Protein AF-A0A924YQW3-F1 (afdb_monomer_lite)

Structure (mmCIF, N/CA/C/O backbone):
data_AF-A0A924YQW3-F1
#
_entry.id   AF-A0A924YQW3-F1
#
loop_
_atom_site.group_PDB
_atom_site.id
_atom_site.type_symbol
_atom_site.label_atom_id
_atom_site.label_alt_id
_atom_site.label_comp_id
_atom_site.label_asym_id
_atom_site.label_entity_id
_atom_site.label_seq_id
_atom_site.pdbx_PDB_ins_code
_atom_site.Cartn_x
_atom_site.Cartn_y
_atom_site.Cartn_z
_atom_site.occupancy
_atom_site.B_iso_or_equiv
_atom_site.auth_seq_id
_atom_site.auth_comp_id
_atom_site.auth_asym_id
_atom_site.auth_atom_id
_atom_site.pdbx_PDB_model_num
ATOM 1 N N . MET A 1 1 ? -65.107 10.279 24.033 1.00 42.62 1 MET A N 1
ATOM 2 C CA . MET A 1 1 ? -65.127 9.536 22.750 1.00 42.62 1 MET A CA 1
ATOM 3 C C . MET A 1 1 ? -64.787 10.560 21.679 1.00 42.62 1 MET A C 1
ATOM 5 O O . MET A 1 1 ? -65.550 11.497 21.549 1.00 42.62 1 MET A O 1
ATOM 9 N N . THR A 1 2 ? -63.632 10.616 21.026 1.00 39.91 2 THR A N 1
ATOM 10 C CA . THR A 1 2 ? -62.672 9.616 20.530 1.00 39.91 2 THR A CA 1
ATOM 11 C C . THR A 1 2 ? -61.252 10.200 20.618 1.00 39.91 2 THR A C 1
ATOM 13 O O . THR A 1 2 ? -61.028 11.314 20.147 1.00 39.91 2 THR A O 1
ATOM 16 N N . ALA A 1 3 ? -60.296 9.477 21.208 1.00 39.44 3 ALA A N 1
ATOM 17 C CA . ALA A 1 3 ? -58.893 9.894 21.266 1.00 39.44 3 ALA A CA 1
ATOM 18 C C . ALA A 1 3 ? -58.143 9.420 20.007 1.00 39.44 3 ALA A C 1
ATOM 20 O O . ALA A 1 3 ? -58.219 8.249 19.642 1.00 39.44 3 ALA A O 1
ATOM 21 N N . ARG A 1 4 ? -57.441 10.343 19.338 1.00 40.28 4 ARG A N 1
ATOM 22 C CA . ARG A 1 4 ? -56.551 10.072 18.198 1.00 40.28 4 ARG A CA 1
ATOM 23 C C . ARG A 1 4 ? -55.264 9.393 18.688 1.00 40.28 4 ARG A C 1
ATOM 25 O O . ARG A 1 4 ? -54.649 9.938 19.606 1.00 40.28 4 ARG A O 1
ATOM 32 N N . PRO A 1 5 ? -54.796 8.292 18.075 1.00 39.56 5 PRO A N 1
ATOM 33 C CA . PRO A 1 5 ? -53.445 7.821 18.310 1.00 39.56 5 PRO A CA 1
ATOM 34 C C . PRO A 1 5 ? -52.424 8.657 17.528 1.00 39.56 5 PRO A C 1
ATOM 36 O O . PRO A 1 5 ? -52.657 9.125 16.414 1.00 39.56 5 PRO A O 1
ATOM 39 N N . CYS A 1 6 ? -51.304 8.854 18.209 1.00 38.25 6 CYS A N 1
ATOM 40 C CA . CYS A 1 6 ? -50.165 9.706 17.920 1.00 38.25 6 CYS A CA 1
ATOM 41 C C . CYS A 1 6 ? -49.438 9.297 16.625 1.00 38.25 6 CYS A C 1
ATOM 43 O O . CYS A 1 6 ? -48.960 8.172 16.510 1.00 38.25 6 CYS A O 1
ATOM 45 N N . LEU A 1 7 ? -49.278 10.231 15.681 1.00 41.44 7 LEU A N 1
ATOM 46 C CA . LEU A 1 7 ? -48.481 10.044 14.456 1.00 41.44 7 LEU A CA 1
ATOM 47 C C . LEU A 1 7 ? -46.956 10.034 14.711 1.00 41.44 7 LEU A C 1
ATOM 49 O O . LEU A 1 7 ? -46.176 9.915 13.772 1.00 41.44 7 LEU A O 1
ATOM 53 N N . LEU A 1 8 ? -46.518 10.161 15.969 1.00 39.88 8 LEU A N 1
ATOM 54 C CA . LEU A 1 8 ? -45.108 10.329 16.331 1.00 39.88 8 LEU A CA 1
ATOM 55 C C . LEU A 1 8 ? -44.368 9.012 16.635 1.00 39.88 8 LEU A C 1
ATOM 57 O O . LEU A 1 8 ? -43.149 9.019 16.764 1.00 39.88 8 LEU A O 1
ATOM 61 N N . THR A 1 9 ? -45.070 7.879 16.745 1.00 38.16 9 THR A N 1
ATOM 62 C CA . THR A 1 9 ? -44.466 6.614 17.220 1.00 38.16 9 THR A CA 1
ATOM 63 C C . THR A 1 9 ? -44.060 5.659 16.089 1.00 38.16 9 THR A C 1
ATOM 65 O O . THR A 1 9 ? -43.283 4.739 16.319 1.00 38.16 9 THR A O 1
ATOM 68 N N . VAL A 1 10 ? -44.503 5.889 14.847 1.00 36.62 10 VAL A N 1
ATOM 69 C CA . VAL A 1 10 ? -44.143 5.022 13.703 1.00 36.62 10 VAL A CA 1
ATOM 70 C C . VAL A 1 10 ? -42.811 5.431 13.050 1.00 36.62 10 VAL A C 1
ATOM 72 O O . VAL A 1 10 ? -42.183 4.618 12.380 1.00 36.62 10 VAL A O 1
ATOM 75 N N . LEU A 1 11 ? -42.301 6.643 13.307 1.00 35.22 11 LEU A N 1
ATOM 76 C CA . LEU A 1 11 ? -41.047 7.110 12.697 1.00 35.22 11 LEU A CA 1
ATOM 77 C C . LEU A 1 11 ? -39.763 6.625 13.400 1.00 35.22 11 LEU A C 1
ATOM 79 O O . LEU A 1 11 ? -38.687 6.740 12.825 1.00 35.22 11 LEU A O 1
ATOM 83 N N . ILE A 1 12 ? -39.849 6.066 14.612 1.00 35.09 12 ILE A N 1
ATOM 84 C CA . ILE A 1 12 ? -38.658 5.668 15.391 1.00 35.09 12 ILE A CA 1
ATOM 85 C C . ILE A 1 12 ? -38.219 4.222 15.094 1.00 35.09 12 ILE A C 1
ATOM 87 O O . ILE A 1 12 ? -37.050 3.889 15.256 1.00 35.09 12 ILE A O 1
ATOM 91 N N . VAL A 1 13 ? -39.101 3.374 14.555 1.00 31.91 13 VAL A N 1
ATOM 92 C CA . VAL A 1 13 ? -38.745 1.983 14.203 1.00 31.91 13 VAL A CA 1
ATOM 93 C C . VAL A 1 13 ? -38.155 1.869 12.787 1.00 31.91 13 VAL A C 1
ATOM 95 O O . VAL A 1 13 ? -37.405 0.939 12.509 1.00 31.91 13 VAL A O 1
ATOM 98 N N . ALA A 1 14 ? -38.389 2.850 11.907 1.00 32.34 14 ALA A N 1
ATOM 99 C CA . ALA A 1 14 ? -37.837 2.853 10.547 1.00 32.34 14 ALA A CA 1
ATOM 100 C C . ALA A 1 14 ? -36.400 3.412 10.442 1.00 32.34 14 ALA A C 1
ATOM 102 O O . ALA A 1 14 ? -35.739 3.201 9.431 1.00 32.34 14 ALA A O 1
ATOM 103 N N . VAL A 1 15 ? -35.889 4.094 11.476 1.00 34.88 15 VAL A N 1
ATOM 104 C CA . VAL A 1 15 ? -34.523 4.667 11.474 1.00 34.88 15 VAL A CA 1
ATOM 105 C C . VAL A 1 15 ? -33.496 3.730 12.132 1.00 34.88 15 VAL A C 1
ATOM 107 O O . VAL A 1 15 ? -32.300 3.849 11.891 1.00 34.88 15 VAL A O 1
ATOM 110 N N . LEU A 1 16 ? -33.948 2.718 12.877 1.00 30.72 16 LEU A N 1
ATOM 111 C CA . LEU A 1 16 ? -33.085 1.73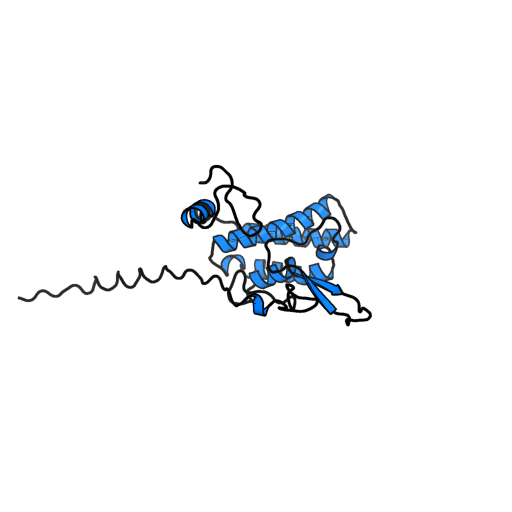8 13.550 1.00 30.72 16 LEU A CA 1
ATOM 112 C C . LEU A 1 16 ? -32.829 0.448 12.749 1.00 30.72 16 LEU A C 1
ATOM 114 O O . LEU A 1 16 ? -32.121 -0.428 13.229 1.00 30.72 16 LEU A O 1
ATOM 118 N N . GLN A 1 17 ? -33.332 0.345 11.513 1.00 31.77 17 GLN A N 1
ATOM 119 C CA . GLN A 1 17 ? -32.958 -0.727 10.572 1.00 31.77 17 GLN A CA 1
ATOM 120 C C . GLN A 1 17 ? -31.956 -0.288 9.489 1.00 31.77 17 GLN A C 1
ATOM 122 O O . GLN A 1 17 ? -31.608 -1.077 8.617 1.00 31.77 17 GLN A O 1
ATOM 127 N N . LEU A 1 18 ? -31.442 0.946 9.557 1.00 35.41 18 LEU A N 1
ATOM 128 C CA . LEU A 1 18 ? -30.473 1.484 8.588 1.00 35.41 18 LEU A CA 1
ATOM 129 C C . LEU A 1 18 ? -29.004 1.415 9.047 1.00 35.41 18 LEU A C 1
ATOM 131 O O . LEU A 1 18 ? -28.119 1.802 8.293 1.00 35.41 18 LEU A O 1
ATOM 135 N N . PHE A 1 19 ? -28.725 0.851 10.227 1.00 35.88 19 PHE A N 1
ATOM 136 C CA . PHE A 1 19 ? -27.362 0.645 10.751 1.00 35.88 19 PHE A CA 1
ATOM 137 C C . PHE A 1 19 ? -26.956 -0.838 10.827 1.00 35.88 19 PHE A C 1
ATOM 139 O O . PHE A 1 19 ? -26.191 -1.256 11.689 1.00 35.88 19 PHE A O 1
ATOM 146 N N . SER A 1 20 ? -27.459 -1.663 9.908 1.00 32.66 20 SER A N 1
ATOM 147 C CA . SER A 1 20 ? -26.921 -3.011 9.656 1.00 32.66 20 SER A CA 1
ATOM 148 C C . SER A 1 20 ? -26.659 -3.255 8.176 1.00 32.66 20 SER A C 1
ATOM 150 O O . SER A 1 20 ? -26.798 -4.367 7.677 1.00 32.66 20 SER A O 1
ATOM 152 N N . LEU A 1 21 ? -26.196 -2.222 7.472 1.00 36.34 21 LEU A N 1
ATOM 153 C CA . LEU A 1 21 ? -25.291 -2.472 6.363 1.00 36.34 21 LEU A CA 1
ATOM 154 C C . LEU A 1 21 ? -23.921 -2.703 6.991 1.00 36.34 21 LEU A C 1
ATOM 156 O O . LEU A 1 21 ? -23.094 -1.798 7.082 1.00 36.34 21 LEU A O 1
ATOM 160 N N . ALA A 1 22 ? -23.688 -3.942 7.430 1.00 36.19 22 ALA A N 1
ATOM 161 C CA . ALA A 1 22 ? -22.373 -4.513 7.216 1.00 36.19 22 ALA A CA 1
ATOM 162 C C . ALA A 1 22 ? -22.073 -4.199 5.751 1.00 36.19 22 ALA A C 1
ATOM 164 O O . ALA A 1 22 ? -22.756 -4.729 4.871 1.00 36.19 22 ALA A O 1
ATOM 165 N N . SER A 1 23 ? -21.187 -3.227 5.491 1.00 38.25 23 SER A N 1
ATOM 166 C CA . SER A 1 23 ? -20.669 -3.037 4.141 1.00 38.25 23 SER A CA 1
ATOM 167 C C . SER A 1 23 ? -20.295 -4.440 3.704 1.00 38.25 23 SER A C 1
ATOM 169 O O . SER A 1 23 ? -19.511 -5.058 4.435 1.00 38.25 23 SER A O 1
ATOM 171 N N . PRO A 1 24 ? -20.901 -5.000 2.640 1.00 39.00 24 PRO A N 1
ATOM 172 C CA . PRO A 1 24 ? -20.444 -6.282 2.164 1.00 39.00 24 PRO A CA 1
ATOM 173 C C . PRO A 1 24 ? -18.942 -6.092 2.010 1.00 39.00 24 PRO A C 1
ATOM 175 O O . PRO A 1 24 ? -18.490 -5.170 1.325 1.00 39.00 24 PRO A O 1
ATOM 178 N N . ILE A 1 25 ? -18.159 -6.879 2.751 1.00 43.06 25 ILE A N 1
ATOM 179 C CA . ILE A 1 25 ? -16.805 -7.176 2.314 1.00 43.06 25 ILE A CA 1
ATOM 180 C C . ILE A 1 25 ? -17.061 -7.576 0.873 1.00 43.06 25 ILE A C 1
ATOM 182 O O . ILE A 1 25 ? -17.836 -8.509 0.654 1.00 43.06 25 ILE A O 1
ATOM 186 N N . TYR A 1 26 ? -16.614 -6.757 -0.080 1.00 48.84 26 TYR A N 1
ATOM 187 C CA . TYR A 1 26 ? -16.870 -6.973 -1.494 1.00 48.84 26 TYR A CA 1
ATOM 188 C C . TYR A 1 26 ? -16.050 -8.200 -1.895 1.00 48.84 26 TYR A C 1
ATOM 190 O O . TYR A 1 26 ? -15.043 -8.114 -2.580 1.00 48.84 26 TYR A O 1
ATOM 198 N N . GLY A 1 27 ? -16.477 -9.365 -1.418 1.00 47.03 27 GLY A N 1
ATOM 199 C CA . GLY A 1 27 ? -16.184 -10.656 -1.979 1.00 47.03 27 GLY A CA 1
ATOM 200 C C . GLY A 1 27 ? -17.016 -10.760 -3.241 1.00 47.03 27 GLY A C 1
ATOM 201 O O . GLY A 1 27 ? -17.936 -11.569 -3.322 1.00 47.03 27 GLY A O 1
ATOM 202 N N . GLU A 1 28 ? -16.693 -9.930 -4.238 1.00 55.19 28 GLU A N 1
ATOM 203 C CA . GLU A 1 28 ? -16.706 -10.496 -5.578 1.00 55.19 28 GLU A CA 1
ATOM 204 C C . GLU A 1 28 ? -15.898 -11.787 -5.511 1.00 55.19 28 GLU A C 1
ATOM 206 O O . GLU A 1 28 ? -14.939 -11.887 -4.740 1.00 55.19 28 GLU A O 1
ATOM 211 N N . ASP A 1 29 ? -16.322 -12.782 -6.280 1.00 70.88 29 ASP A N 1
ATOM 212 C CA . ASP A 1 29 ? -15.590 -14.024 -6.392 1.00 70.88 29 ASP A CA 1
ATOM 213 C C . ASP A 1 29 ? -14.150 -13.706 -6.818 1.00 70.88 29 ASP A C 1
ATOM 215 O O . ASP A 1 29 ? -13.866 -13.472 -7.996 1.00 70.88 29 ASP A O 1
ATOM 219 N N . LEU A 1 30 ? -13.241 -13.647 -5.839 1.00 74.75 30 LEU A N 1
ATOM 220 C CA . LEU A 1 30 ? -11.847 -13.308 -6.063 1.00 74.75 30 LEU A CA 1
ATOM 221 C C . LEU A 1 30 ? -11.249 -14.287 -7.076 1.00 74.75 30 LEU A C 1
ATOM 223 O O . LEU A 1 30 ? -10.379 -13.877 -7.840 1.00 74.75 30 LEU A O 1
ATOM 227 N N . HIS A 1 31 ? -11.788 -15.511 -7.208 1.00 81.50 31 HIS A N 1
ATOM 228 C CA . HIS A 1 31 ? -11.404 -16.477 -8.240 1.00 81.50 31 HIS A CA 1
ATOM 229 C C . HIS A 1 31 ? -11.506 -15.916 -9.671 1.00 81.50 31 HIS A C 1
ATOM 231 O O . HIS A 1 31 ? -10.748 -16.335 -10.550 1.00 81.50 31 HIS A O 1
ATOM 237 N N . ALA A 1 32 ? -12.349 -14.910 -9.929 1.00 87.56 32 ALA A N 1
ATOM 238 C CA . ALA A 1 32 ? -12.393 -14.218 -11.216 1.00 87.56 32 ALA A CA 1
ATOM 239 C C . ALA A 1 32 ? -11.070 -13.498 -11.552 1.00 87.56 32 ALA A C 1
ATOM 241 O O . ALA A 1 32 ? -10.715 -13.389 -12.732 1.00 87.56 32 ALA A O 1
ATOM 242 N N . PHE A 1 33 ? -10.297 -13.082 -10.547 1.00 88.56 33 PHE A N 1
ATOM 243 C CA . PHE A 1 33 ? -9.026 -12.367 -10.693 1.00 88.56 33 PHE A CA 1
ATOM 244 C C . PHE A 1 33 ? -7.809 -13.296 -10.782 1.00 88.56 33 PHE A C 1
ATOM 246 O O . PHE A 1 33 ? -6.781 -12.877 -11.319 1.00 88.56 33 PHE A O 1
ATOM 253 N N . PHE A 1 34 ? -7.932 -14.559 -10.358 1.00 91.31 34 PHE A N 1
ATOM 254 C CA . PHE A 1 34 ? -6.840 -15.538 -10.380 1.00 91.31 34 PHE A CA 1
ATOM 255 C C . PHE A 1 34 ? -6.990 -16.556 -11.501 1.00 91.31 34 PHE A C 1
ATOM 257 O O . PHE A 1 34 ? -8.089 -16.899 -11.947 1.00 91.31 34 PHE A O 1
ATOM 264 N N . HIS A 1 35 ? -5.859 -17.068 -11.967 1.00 91.88 35 HIS A N 1
ATOM 265 C CA . HIS A 1 35 ? -5.852 -18.298 -12.745 1.00 91.88 35 HIS A CA 1
ATOM 266 C C . HIS A 1 35 ? -6.279 -19.466 -11.846 1.00 91.88 35 HIS A C 1
ATOM 268 O O . HIS A 1 35 ? -5.673 -19.692 -10.801 1.00 91.88 35 HIS A O 1
ATOM 274 N N . ALA A 1 36 ? -7.312 -20.202 -12.260 1.00 91.31 36 ALA A N 1
ATOM 275 C CA . ALA A 1 36 ? -7.773 -21.390 -11.542 1.00 91.31 36 ALA A CA 1
ATOM 276 C C . ALA A 1 36 ? -6.819 -22.579 -11.741 1.00 91.31 36 ALA A C 1
ATOM 278 O O . ALA A 1 36 ? -6.518 -23.294 -10.793 1.00 91.31 36 ALA A O 1
ATOM 279 N N . ASP A 1 37 ? -6.292 -22.731 -12.960 1.00 91.38 37 ASP A N 1
ATOM 280 C CA . ASP A 1 37 ? -5.529 -23.904 -13.380 1.00 91.38 37 ASP A CA 1
ATOM 281 C C . ASP A 1 37 ? -4.264 -23.534 -14.166 1.00 91.38 37 ASP A C 1
ATOM 283 O O . ASP A 1 37 ? -4.082 -22.409 -14.648 1.00 91.38 37 ASP A O 1
ATOM 287 N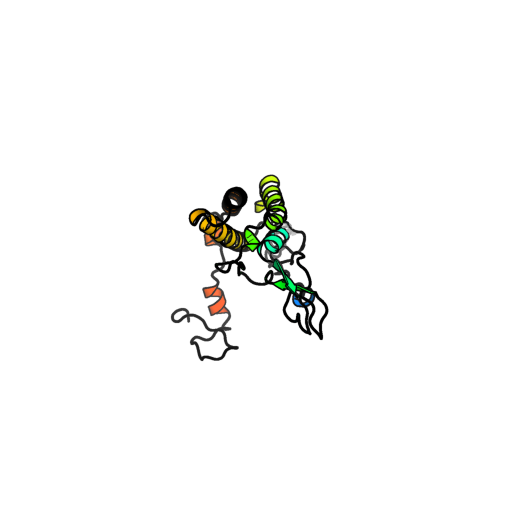 N . GLY A 1 38 ? -3.402 -24.535 -14.345 1.00 89.06 38 GLY A N 1
ATOM 288 C CA . GLY A 1 38 ? -2.209 -24.449 -15.177 1.00 89.06 38 GLY A CA 1
ATOM 289 C C . GLY A 1 38 ? -0.997 -23.815 -14.480 1.00 89.06 38 GLY A C 1
ATOM 290 O O . GLY A 1 38 ? -0.974 -23.664 -13.262 1.00 89.06 38 GLY A O 1
ATOM 291 N N . PRO A 1 39 ? 0.043 -23.438 -15.246 1.00 86.75 39 PRO A N 1
ATOM 292 C CA . PRO A 1 39 ? 1.328 -22.981 -14.696 1.00 86.75 39 PRO A CA 1
ATOM 293 C C . PRO A 1 39 ? 1.266 -21.677 -13.887 1.00 86.75 39 PRO A C 1
ATOM 295 O O . PRO A 1 39 ? 2.204 -21.355 -13.160 1.00 86.75 39 PRO A O 1
ATOM 298 N N . LEU A 1 40 ? 0.180 -20.919 -14.043 1.00 90.50 40 LEU A N 1
ATOM 299 C CA . LEU A 1 40 ? -0.082 -19.667 -13.336 1.00 90.50 40 LEU A CA 1
ATOM 300 C C . LEU A 1 40 ? -1.167 -19.824 -12.259 1.00 90.50 40 LEU A C 1
ATOM 302 O O . LEU A 1 40 ? -1.602 -18.820 -11.709 1.00 90.50 40 LEU A O 1
ATOM 306 N N . ALA A 1 41 ? -1.627 -21.047 -11.962 1.00 90.69 41 ALA A N 1
ATOM 307 C CA . ALA A 1 41 ? -2.669 -21.280 -10.963 1.00 90.69 41 ALA A CA 1
ATOM 308 C C . ALA A 1 41 ? -2.337 -20.588 -9.629 1.00 90.69 41 ALA A C 1
ATOM 310 O O . ALA A 1 41 ? -1.209 -20.669 -9.137 1.00 90.69 41 ALA A O 1
ATOM 311 N N . GLY A 1 42 ? -3.323 -19.885 -9.070 1.00 87.50 42 GLY A N 1
ATOM 312 C CA . GLY A 1 42 ? -3.168 -19.107 -7.840 1.00 87.50 42 GLY A CA 1
ATOM 313 C C . GLY A 1 42 ? -2.490 -17.744 -8.009 1.00 87.50 42 GLY A C 1
ATOM 314 O O . GLY A 1 42 ? -2.292 -17.057 -7.016 1.00 87.50 42 GLY A O 1
ATOM 315 N N . THR A 1 43 ? -2.147 -17.313 -9.229 1.00 90.44 43 THR A N 1
ATOM 316 C CA . THR A 1 43 ? -1.615 -15.961 -9.484 1.00 90.44 43 THR A CA 1
ATOM 317 C C . THR A 1 43 ? -2.668 -15.061 -10.113 1.00 90.44 43 THR A C 1
ATOM 319 O O . THR A 1 43 ? -3.589 -15.539 -10.787 1.00 90.44 43 THR A O 1
ATOM 322 N N . LEU A 1 44 ? -2.503 -13.746 -9.966 1.00 93.31 44 LEU A N 1
ATOM 323 C CA . LEU A 1 44 ? -3.367 -12.769 -10.624 1.00 93.31 44 LEU A CA 1
ATOM 324 C C . LEU A 1 44 ? -3.250 -12.854 -12.153 1.00 93.31 44 LEU A C 1
ATOM 326 O O . LEU A 1 44 ? -2.164 -13.055 -12.703 1.00 93.31 44 LEU A O 1
ATOM 330 N N . LYS A 1 45 ? -4.375 -12.648 -12.845 1.00 93.25 45 LYS A N 1
ATOM 331 C CA . LYS A 1 45 ? -4.456 -12.607 -14.318 1.00 93.25 45 LYS A CA 1
ATOM 332 C C . LYS A 1 45 ? -3.843 -11.343 -14.925 1.00 93.25 45 LYS A C 1
ATOM 334 O O . LYS A 1 45 ? -3.517 -11.325 -16.110 1.00 93.25 45 LYS A O 1
ATOM 339 N N . ASN A 1 46 ? -3.782 -10.254 -14.161 1.00 93.12 46 ASN A N 1
ATOM 340 C CA . ASN A 1 46 ? -3.252 -8.951 -14.567 1.00 93.12 46 ASN A CA 1
ATOM 341 C C . ASN A 1 46 ? -2.986 -8.078 -13.328 1.00 93.12 46 ASN A C 1
ATOM 343 O O . ASN A 1 46 ? -3.338 -8.460 -12.217 1.00 93.12 46 ASN A O 1
ATOM 347 N N . ASP A 1 47 ? -2.398 -6.895 -13.520 1.00 93.00 47 ASP A N 1
ATOM 348 C CA . ASP A 1 47 ? -2.141 -5.926 -12.450 1.00 93.00 47 ASP A CA 1
ATOM 349 C C . ASP A 1 47 ? -3.286 -4.935 -12.207 1.00 93.00 47 ASP A C 1
ATOM 351 O O . ASP A 1 47 ? -3.075 -3.900 -11.567 1.00 93.00 47 ASP A O 1
ATOM 355 N N . ARG A 1 48 ? -4.502 -5.211 -12.702 1.00 93.25 48 ARG A N 1
ATOM 356 C CA . ARG A 1 48 ? -5.637 -4.321 -12.442 1.00 93.25 48 ARG A CA 1
ATOM 357 C C . ARG A 1 48 ? -5.962 -4.319 -10.947 1.00 93.25 48 ARG A C 1
ATOM 359 O O . ARG A 1 48 ? -5.799 -5.337 -10.282 1.00 93.25 48 ARG A O 1
ATOM 366 N N . PRO A 1 49 ? -6.450 -3.188 -10.421 1.00 93.00 49 PRO A N 1
ATOM 367 C CA . PRO A 1 49 ? -6.918 -3.113 -9.046 1.00 93.00 49 PRO A CA 1
ATOM 368 C C . PRO A 1 49 ? -7.983 -4.164 -8.726 1.00 93.00 49 PRO A C 1
ATOM 370 O O . PRO A 1 49 ? -8.880 -4.398 -9.537 1.00 93.00 49 PRO A O 1
ATOM 373 N N . LEU A 1 50 ? -7.895 -4.741 -7.530 1.00 91.56 50 LEU A N 1
ATOM 374 C CA . LEU A 1 50 ? -8.921 -5.597 -6.940 1.00 91.56 50 LEU A CA 1
ATOM 375 C C . LEU A 1 50 ? -9.859 -4.737 -6.066 1.00 91.56 50 LEU A C 1
ATOM 377 O O . LEU A 1 50 ? -9.407 -3.714 -5.539 1.00 91.56 50 LEU A O 1
ATOM 381 N N . PRO A 1 51 ? -11.136 -5.116 -5.875 1.00 90.94 51 PRO A N 1
ATOM 382 C CA . PRO A 1 51 ? -12.091 -4.381 -5.038 1.00 90.94 51 PRO A CA 1
ATOM 383 C C . PRO A 1 51 ? -11.862 -4.613 -3.524 1.00 90.94 51 PRO A C 1
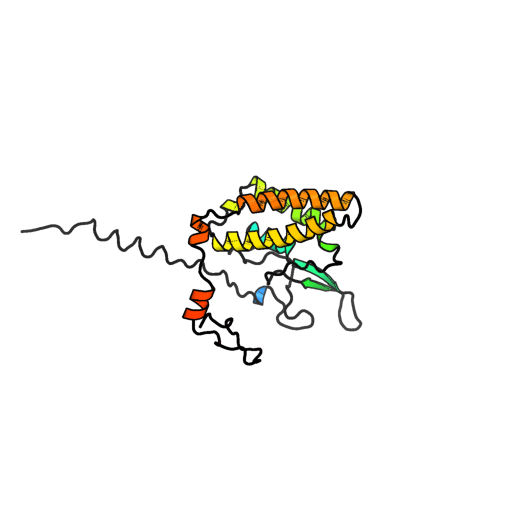ATOM 385 O O . PRO A 1 51 ? -12.754 -5.054 -2.807 1.00 90.94 51 PRO A O 1
ATOM 388 N N . LEU A 1 52 ? -10.647 -4.348 -3.025 1.00 88.38 52 LEU A N 1
ATOM 389 C CA . LEU A 1 52 ? -10.238 -4.684 -1.650 1.00 88.38 52 LEU A CA 1
ATOM 390 C C . LEU A 1 52 ? -10.802 -3.723 -0.595 1.00 88.38 52 LEU A C 1
ATOM 392 O O . LEU A 1 52 ? -11.400 -4.155 0.389 1.00 88.38 52 LEU A O 1
ATOM 396 N N . TYR A 1 53 ? -10.619 -2.414 -0.781 1.00 91.12 53 TYR A N 1
ATOM 397 C CA . TYR A 1 53 ? -11.125 -1.402 0.155 1.00 91.12 53 TYR A CA 1
ATOM 398 C C . TYR A 1 53 ? -12.511 -0.908 -0.247 1.00 91.12 53 TYR A C 1
ATOM 400 O O . TYR A 1 53 ? -13.372 -0.681 0.602 1.00 91.12 53 TYR A O 1
ATOM 408 N N . ASP A 1 54 ? -12.737 -0.756 -1.546 1.00 92.19 54 ASP A N 1
ATOM 409 C CA . ASP A 1 54 ? -13.989 -0.264 -2.110 1.00 92.19 54 ASP A CA 1
ATOM 410 C C . ASP A 1 54 ? -14.495 -1.208 -3.202 1.00 92.19 54 ASP A C 1
ATOM 412 O O . ASP A 1 54 ? -13.694 -1.824 -3.907 1.00 92.19 54 ASP A O 1
ATOM 416 N N . GLY A 1 55 ? -15.817 -1.300 -3.350 1.00 89.81 55 GLY A N 1
ATOM 417 C CA . GLY A 1 55 ? -16.450 -2.169 -4.340 1.00 89.81 55 GLY A CA 1
ATOM 418 C C . GLY A 1 55 ? -16.173 -1.764 -5.782 1.00 89.81 55 GLY A C 1
ATOM 419 O O . GLY A 1 55 ? -16.265 -2.601 -6.672 1.00 89.81 55 GLY A O 1
ATOM 420 N N . ASN A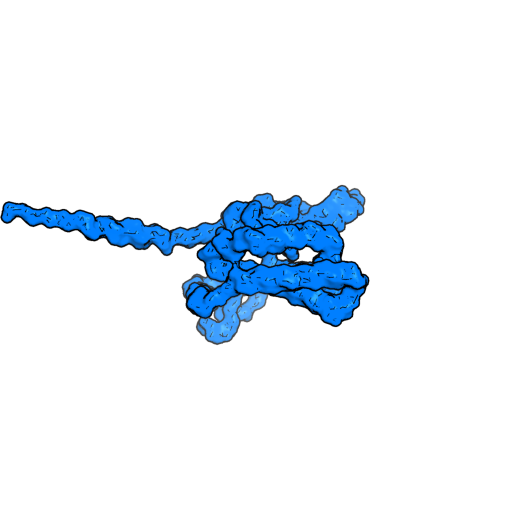 1 56 ? -15.803 -0.507 -6.037 1.00 91.75 56 ASN A N 1
ATOM 421 C CA . ASN A 1 56 ? -15.289 -0.085 -7.330 1.00 91.75 56 ASN A CA 1
ATOM 422 C C . ASN A 1 56 ? -13.784 -0.401 -7.414 1.00 91.75 56 ASN A C 1
ATOM 424 O O . ASN A 1 56 ? -12.981 0.262 -6.748 1.00 91.75 56 ASN A O 1
ATOM 428 N N . PRO A 1 57 ? -13.337 -1.312 -8.300 1.00 91.56 57 PRO A N 1
ATOM 429 C CA . PRO A 1 57 ? -11.910 -1.578 -8.474 1.00 91.56 57 PRO A CA 1
ATOM 430 C C . PRO A 1 57 ? -11.112 -0.312 -8.829 1.00 91.56 57 PRO A C 1
ATOM 432 O O . PRO A 1 57 ? -9.976 -0.143 -8.406 1.00 91.56 57 PRO A O 1
ATOM 435 N N . GLN A 1 58 ? -11.710 0.643 -9.544 1.00 95.06 58 GLN A N 1
ATOM 436 C CA . GLN A 1 58 ? -11.050 1.901 -9.911 1.00 95.06 58 GLN A CA 1
ATOM 437 C C . GLN A 1 58 ? -11.051 2.960 -8.798 1.00 95.06 58 GLN A C 1
ATOM 439 O O . GLN A 1 58 ? -10.583 4.080 -9.024 1.00 95.06 58 GLN A O 1
ATOM 444 N N . HIS A 1 59 ? -11.533 2.631 -7.597 1.00 96.00 59 HIS A N 1
ATOM 445 C CA . HIS A 1 59 ? -11.374 3.486 -6.429 1.00 96.00 59 HIS A CA 1
ATOM 446 C C . HIS A 1 59 ? -9.889 3.771 -6.158 1.00 96.00 59 HIS A C 1
ATOM 448 O O . HIS A 1 59 ? -9.017 2.923 -6.371 1.00 96.00 59 HIS A O 1
ATOM 454 N N . LEU A 1 60 ? -9.587 4.980 -5.679 1.00 97.50 60 LEU A N 1
ATOM 455 C CA . LEU A 1 60 ? -8.210 5.450 -5.536 1.00 97.50 60 LEU A CA 1
ATOM 456 C C . LEU A 1 60 ? -7.365 4.540 -4.635 1.00 97.50 60 LEU A C 1
ATOM 458 O O . LEU A 1 60 ? -6.217 4.259 -4.965 1.00 97.50 60 LEU A O 1
ATOM 462 N N . TRP A 1 61 ? -7.928 4.039 -3.535 1.00 96.62 61 TRP A N 1
ATOM 463 C CA . TRP A 1 61 ? -7.184 3.186 -2.601 1.00 96.62 61 TRP A CA 1
ATOM 464 C C . TRP A 1 61 ? -6.849 1.826 -3.216 1.00 96.62 61 TRP A C 1
ATOM 466 O O . TRP A 1 61 ? -5.716 1.373 -3.105 1.00 96.62 61 TRP A O 1
ATOM 476 N N . ASN A 1 62 ? -7.785 1.233 -3.965 1.00 95.19 62 ASN A N 1
ATOM 477 C CA . ASN A 1 62 ? -7.555 -0.009 -4.707 1.00 95.19 62 ASN A CA 1
ATOM 478 C C . ASN A 1 62 ? -6.471 0.182 -5.782 1.00 95.19 62 ASN A C 1
ATOM 480 O O . ASN A 1 62 ? -5.580 -0.655 -5.932 1.00 95.19 62 ASN A O 1
ATOM 484 N N . ARG A 1 63 ? -6.499 1.315 -6.503 1.00 96.81 63 ARG A N 1
ATOM 485 C CA . ARG A 1 63 ? -5.467 1.691 -7.488 1.00 96.81 63 ARG A CA 1
ATOM 486 C C . ARG A 1 63 ? -4.093 1.868 -6.849 1.00 96.81 63 ARG A C 1
ATOM 488 O O . ARG A 1 63 ? -3.107 1.370 -7.387 1.00 96.81 63 ARG A O 1
ATOM 495 N N . MET A 1 64 ? -4.025 2.567 -5.718 1.00 96.88 64 MET A N 1
ATOM 496 C CA . MET A 1 64 ? -2.784 2.747 -4.963 1.00 96.88 64 MET A CA 1
ATOM 497 C C . MET A 1 64 ? -2.241 1.412 -4.464 1.00 96.88 64 MET A C 1
ATOM 499 O O . MET A 1 64 ? -1.063 1.132 -4.664 1.00 96.88 64 MET A O 1
ATOM 503 N N . PHE A 1 65 ? -3.096 0.572 -3.881 1.00 95.31 65 PHE A N 1
ATOM 504 C CA . PHE A 1 65 ? -2.708 -0.751 -3.413 1.00 95.31 65 PHE A CA 1
ATOM 505 C C . PHE A 1 65 ? -2.169 -1.609 -4.555 1.00 95.31 65 PHE A C 1
ATOM 507 O O . PHE A 1 65 ? -1.038 -2.064 -4.473 1.00 95.31 65 PHE A O 1
ATOM 514 N N . SER A 1 66 ? -2.891 -1.734 -5.673 1.00 94.88 66 SER A N 1
ATOM 515 C CA . SER A 1 66 ? -2.397 -2.451 -6.861 1.00 94.88 66 SER A CA 1
ATOM 516 C C . SER A 1 66 ? -1.029 -1.936 -7.325 1.00 94.88 66 SER A C 1
ATOM 518 O O . SER A 1 66 ? -0.139 -2.729 -7.633 1.00 94.88 66 SER A O 1
ATOM 520 N N . ALA A 1 67 ? -0.815 -0.618 -7.317 1.00 95.75 67 ALA A N 1
ATOM 521 C CA . ALA A 1 67 ? 0.453 -0.032 -7.737 1.00 95.75 67 ALA A CA 1
ATOM 522 C C . ALA A 1 67 ? 1.629 -0.340 -6.792 1.00 95.75 67 ALA A C 1
ATOM 524 O O . ALA A 1 67 ? 2.766 -0.373 -7.263 1.00 95.75 67 ALA A O 1
ATOM 525 N N . PHE A 1 68 ? 1.370 -0.574 -5.502 1.00 94.56 68 PHE A N 1
ATOM 526 C CA . PHE A 1 68 ? 2.384 -0.910 -4.496 1.00 94.56 68 PHE A CA 1
ATOM 527 C C . PHE A 1 68 ? 2.481 -2.403 -4.162 1.00 94.56 68 PHE A C 1
ATOM 529 O O . PHE A 1 68 ? 3.494 -2.823 -3.623 1.00 94.56 68 PHE A O 1
ATOM 536 N N . TYR A 1 69 ? 1.463 -3.207 -4.452 1.00 94.31 69 TYR A N 1
ATOM 537 C CA . TYR A 1 69 ? 1.379 -4.593 -3.978 1.00 94.31 69 TYR A CA 1
ATOM 538 C C . TYR A 1 69 ? 1.301 -5.621 -5.101 1.00 94.31 69 TYR A C 1
ATOM 540 O O . TYR A 1 69 ? 1.487 -6.802 -4.826 1.00 94.31 69 TYR A O 1
ATOM 548 N N . ILE A 1 70 ? 1.103 -5.205 -6.358 1.00 93.69 70 ILE A N 1
ATOM 549 C CA . ILE A 1 70 ? 1.172 -6.116 -7.504 1.00 93.69 70 ILE A CA 1
ATOM 550 C C . ILE A 1 70 ? 2.464 -5.886 -8.276 1.00 93.69 70 ILE A C 1
ATOM 552 O O . ILE A 1 70 ? 2.710 -4.804 -8.820 1.00 93.69 70 ILE A O 1
ATOM 556 N N . ARG A 1 71 ? 3.275 -6.939 -8.377 1.00 92.38 71 ARG A N 1
ATOM 557 C CA . ARG A 1 71 ? 4.533 -6.928 -9.121 1.00 92.38 71 ARG A CA 1
ATOM 558 C C . ARG A 1 71 ? 4.443 -7.829 -10.359 1.00 92.38 71 ARG A C 1
ATOM 560 O O . ARG A 1 71 ? 4.352 -9.048 -10.208 1.00 92.38 71 ARG A O 1
ATOM 567 N N . PRO A 1 72 ? 4.552 -7.280 -11.582 1.00 93.25 72 PRO A N 1
ATOM 568 C CA . PRO A 1 72 ? 4.743 -8.081 -12.777 1.00 93.25 72 PRO A CA 1
ATOM 569 C C . PRO A 1 72 ? 6.147 -8.695 -12.784 1.00 93.25 72 PRO A C 1
ATOM 571 O O . PRO A 1 72 ? 7.160 -8.025 -12.556 1.00 93.25 72 PRO A O 1
ATOM 574 N N . ARG A 1 73 ? 6.207 -9.983 -13.096 1.00 91.62 73 ARG A N 1
ATOM 575 C CA . ARG A 1 73 ? 7.422 -10.765 -13.279 1.00 91.62 73 ARG A CA 1
ATOM 576 C C . ARG A 1 73 ? 7.380 -11.413 -14.663 1.00 91.62 73 ARG A C 1
ATOM 578 O O . ARG A 1 73 ? 6.663 -12.398 -14.849 1.00 91.62 73 ARG A O 1
ATOM 585 N N . PRO A 1 74 ? 8.151 -10.893 -15.631 1.00 92.38 74 PRO A N 1
ATOM 586 C CA . PRO A 1 74 ? 8.328 -11.561 -16.910 1.00 92.38 74 PRO A CA 1
ATOM 587 C C . PRO A 1 74 ? 8.941 -12.948 -16.703 1.00 92.38 74 PRO A C 1
ATOM 589 O O . PRO A 1 74 ? 9.940 -13.102 -15.994 1.00 92.38 74 PRO A O 1
ATOM 592 N N . LEU A 1 75 ? 8.336 -13.951 -17.323 1.00 91.62 75 LEU A N 1
ATOM 593 C CA . LEU A 1 75 ? 8.820 -15.319 -17.397 1.00 91.62 75 LEU A CA 1
ATOM 594 C C . LEU A 1 75 ? 9.261 -15.583 -18.844 1.00 91.62 75 LEU A C 1
ATOM 596 O O . LEU A 1 75 ? 8.462 -15.386 -19.765 1.00 91.62 75 LEU A O 1
ATOM 600 N N . PRO A 1 76 ? 10.525 -15.982 -19.075 1.00 92.56 76 PRO A N 1
ATOM 601 C CA . PRO A 1 76 ? 10.999 -16.288 -20.417 1.00 92.56 76 PRO A CA 1
ATOM 602 C C . PRO A 1 76 ? 10.291 -17.528 -20.973 1.00 92.56 76 PRO A C 1
ATOM 604 O O . PRO A 1 76 ? 9.774 -18.354 -20.221 1.00 92.56 76 PRO A O 1
ATOM 607 N N . ALA A 1 77 ? 10.300 -17.665 -22.299 1.00 92.31 77 ALA A N 1
ATOM 608 C CA . ALA A 1 77 ? 9.829 -18.883 -22.942 1.00 92.31 77 ALA A CA 1
ATOM 609 C C . ALA A 1 77 ? 10.687 -20.087 -22.518 1.00 92.31 77 ALA A C 1
ATOM 611 O O . ALA A 1 77 ? 11.896 -19.963 -22.307 1.00 92.31 77 ALA A O 1
ATOM 612 N N . THR A 1 78 ? 10.054 -21.250 -22.428 1.00 89.31 78 THR A N 1
ATOM 613 C CA . THR A 1 78 ? 10.697 -22.556 -22.238 1.00 89.31 78 THR A CA 1
ATOM 614 C C . THR A 1 78 ? 10.229 -23.504 -23.339 1.00 89.31 78 THR A C 1
ATOM 616 O O . THR A 1 78 ? 9.261 -23.203 -24.038 1.00 89.31 78 THR A O 1
ATOM 619 N N . ASP A 1 79 ? 10.862 -24.670 -23.470 1.00 85.94 79 ASP A N 1
ATOM 620 C CA . ASP A 1 79 ? 10.553 -25.652 -24.524 1.00 85.94 79 ASP A CA 1
ATOM 621 C C . ASP A 1 79 ? 9.088 -26.140 -24.533 1.00 85.94 79 ASP A C 1
ATOM 623 O O . ASP A 1 79 ? 8.638 -26.725 -25.514 1.00 85.94 79 ASP A O 1
ATOM 627 N N . GLY A 1 80 ? 8.319 -25.877 -23.469 1.00 84.69 80 GLY A N 1
ATOM 628 C CA . GLY A 1 80 ? 6.896 -26.212 -23.376 1.00 84.69 80 GLY A CA 1
ATOM 629 C C . GLY A 1 80 ? 5.956 -25.035 -23.111 1.00 84.69 80 GLY A C 1
ATOM 630 O O . GLY A 1 80 ? 4.753 -25.264 -22.990 1.00 84.69 80 GLY A O 1
ATOM 631 N N . GLN A 1 81 ? 6.452 -23.798 -22.969 1.00 86.06 81 GLN A N 1
ATOM 632 C CA . GLN A 1 81 ? 5.617 -22.643 -22.603 1.00 86.06 81 GLN A CA 1
ATOM 633 C C . GLN A 1 81 ? 6.108 -21.344 -23.256 1.00 86.06 81 GLN A C 1
ATOM 635 O O . GLN A 1 81 ? 7.300 -21.039 -23.180 1.00 86.06 81 GLN A O 1
ATOM 640 N N . PRO A 1 82 ? 5.213 -20.536 -23.858 1.00 90.50 82 PRO A N 1
ATOM 641 C CA . PRO A 1 82 ? 5.586 -19.226 -24.375 1.00 90.50 82 PRO A CA 1
ATOM 642 C C . PRO A 1 82 ? 5.987 -18.282 -23.237 1.00 90.50 82 PRO A C 1
ATOM 644 O O . PRO A 1 82 ? 5.601 -18.471 -22.082 1.00 90.50 82 PRO A O 1
ATOM 647 N N . ALA A 1 83 ? 6.734 -17.231 -23.581 1.00 92.69 83 ALA A N 1
ATOM 648 C CA . ALA A 1 83 ? 7.006 -16.152 -22.641 1.00 92.69 83 ALA A CA 1
ATOM 649 C C . ALA A 1 83 ? 5.682 -15.565 -22.128 1.00 92.69 83 ALA A C 1
ATOM 651 O O . ALA A 1 83 ? 4.746 -15.346 -22.900 1.00 92.69 83 ALA A O 1
ATOM 652 N N . THR A 1 84 ? 5.607 -15.315 -20.826 1.00 92.94 84 THR A N 1
ATOM 653 C CA . THR A 1 84 ? 4.402 -14.804 -20.165 1.00 92.94 84 THR A CA 1
ATOM 654 C C . THR A 1 84 ? 4.778 -13.860 -19.028 1.00 92.94 84 THR A C 1
ATOM 656 O O . THR A 1 84 ? 5.948 -13.738 -18.676 1.00 92.94 84 THR A O 1
ATOM 659 N N . THR A 1 85 ? 3.799 -13.186 -18.437 1.00 93.94 85 THR A N 1
ATOM 660 C CA . THR A 1 85 ? 3.996 -12.365 -17.240 1.00 93.94 85 THR A CA 1
ATOM 661 C C . THR A 1 85 ? 3.198 -12.967 -16.104 1.00 93.94 85 THR A C 1
ATOM 663 O O . THR A 1 85 ? 1.986 -13.136 -16.211 1.00 93.94 85 THR A O 1
ATOM 666 N N . ARG A 1 86 ? 3.881 -13.261 -15.002 1.00 93.44 86 ARG A N 1
ATOM 667 C CA . ARG A 1 86 ? 3.251 -13.636 -13.740 1.00 93.44 86 ARG A CA 1
ATOM 668 C C . ARG A 1 86 ? 3.081 -12.389 -12.880 1.00 93.44 86 ARG A C 1
ATOM 670 O O . ARG A 1 86 ? 4.010 -11.592 -12.781 1.00 93.44 86 ARG A O 1
ATOM 677 N N . PHE A 1 87 ? 1.917 -12.215 -12.270 1.00 93.69 87 PHE A N 1
ATOM 678 C CA . PHE A 1 87 ? 1.639 -11.099 -11.368 1.00 93.69 87 PHE A CA 1
ATOM 679 C C . PHE A 1 87 ? 1.629 -11.621 -9.932 1.00 93.69 87 PHE A C 1
ATOM 681 O O . PHE A 1 87 ? 0.807 -12.470 -9.592 1.00 93.69 87 PHE A O 1
ATOM 688 N N . GLU A 1 88 ? 2.586 -11.158 -9.129 1.00 89.75 88 GLU A N 1
ATOM 689 C CA . GLU A 1 88 ? 2.764 -11.574 -7.733 1.00 89.75 88 GLU A CA 1
ATOM 690 C C . GLU A 1 88 ? 2.157 -10.528 -6.786 1.00 89.75 88 GLU A C 1
ATOM 692 O O . GLU A 1 88 ? 2.308 -9.326 -7.033 1.00 89.75 88 GLU A O 1
ATOM 697 N N . GLY A 1 89 ? 1.555 -10.989 -5.686 1.00 88.56 89 GLY A N 1
ATOM 698 C CA . GLY A 1 89 ? 0.933 -10.154 -4.655 1.00 88.56 89 GLY A CA 1
ATOM 699 C C . GLY A 1 89 ? -0.464 -9.657 -5.034 1.00 88.56 89 GLY A C 1
ATOM 700 O O . GLY A 1 89 ? -1.103 -10.192 -5.936 1.00 88.56 89 GLY A O 1
ATOM 701 N N . GLY A 1 90 ? -0.928 -8.606 -4.355 1.00 82.94 90 GLY A N 1
ATOM 702 C CA . GLY A 1 90 ? -2.238 -7.987 -4.589 1.00 82.94 90 GLY A CA 1
ATOM 703 C C . GLY A 1 90 ? -3.412 -8.625 -3.844 1.00 82.94 90 GLY A C 1
ATOM 704 O O . GLY A 1 90 ? -4.519 -8.102 -3.912 1.00 82.94 90 GLY A O 1
ATOM 705 N N . ASP A 1 91 ? -3.177 -9.720 -3.135 1.00 73.38 91 ASP A N 1
ATOM 706 C CA . ASP A 1 91 ? -4.187 -10.556 -2.485 1.00 73.38 91 ASP A CA 1
ATOM 707 C C . ASP A 1 91 ? -3.895 -10.830 -1.003 1.00 73.38 91 ASP A C 1
ATOM 709 O O . ASP A 1 91 ? -4.738 -11.363 -0.283 1.00 73.38 91 ASP A O 1
ATOM 713 N N . VAL A 1 92 ? -2.716 -10.415 -0.537 1.00 72.75 92 VAL A N 1
ATOM 714 C CA . VAL A 1 92 ? -2.245 -10.561 0.841 1.00 72.75 92 VAL A CA 1
ATOM 715 C C . VAL A 1 92 ? -1.679 -9.246 1.376 1.00 72.75 92 VAL A C 1
ATOM 717 O O . VAL A 1 92 ? -1.197 -8.400 0.620 1.00 72.75 92 VAL A O 1
ATOM 720 N N . ILE A 1 93 ? -1.693 -9.099 2.703 1.00 70.12 93 ILE A N 1
ATOM 721 C CA . ILE A 1 93 ? -1.089 -7.978 3.442 1.00 70.12 93 ILE A CA 1
ATOM 722 C C . ILE A 1 93 ? 0.434 -8.200 3.546 1.00 70.12 93 ILE A C 1
ATOM 724 O O . ILE A 1 93 ? 1.006 -8.279 4.631 1.00 70.12 93 ILE A O 1
ATOM 728 N N . GLU A 1 94 ? 1.105 -8.385 2.409 1.00 80.94 94 GLU A N 1
ATOM 729 C CA . GLU A 1 94 ? 2.558 -8.548 2.350 1.00 80.94 94 GLU A CA 1
ATOM 730 C C . GLU A 1 94 ? 3.145 -7.647 1.267 1.00 80.94 94 GLU A C 1
ATOM 732 O O . GLU A 1 94 ? 2.949 -7.846 0.067 1.00 80.94 94 GLU A O 1
ATOM 737 N N . PHE A 1 95 ? 3.912 -6.645 1.696 1.00 90.19 95 PHE A N 1
ATOM 738 C CA . PHE A 1 95 ? 4.672 -5.822 0.771 1.00 90.19 95 PHE A CA 1
ATOM 739 C C . PHE A 1 95 ? 5.901 -6.608 0.293 1.00 90.19 95 PHE A C 1
ATOM 741 O O . PHE A 1 95 ? 6.793 -6.925 1.081 1.00 90.19 95 PHE A O 1
ATOM 748 N N . LEU A 1 96 ? 5.959 -6.926 -1.008 1.00 89.75 96 LEU A N 1
ATOM 749 C CA . LEU A 1 96 ? 6.981 -7.790 -1.623 1.00 89.75 96 LEU A CA 1
ATOM 750 C C . LEU A 1 96 ? 8.363 -7.110 -1.711 1.00 89.75 96 LEU A C 1
ATOM 752 O O . LEU A 1 96 ? 8.871 -6.791 -2.793 1.00 89.75 96 LEU A O 1
ATOM 756 N N . ALA A 1 97 ? 8.980 -6.873 -0.557 1.00 85.88 97 ALA A N 1
ATOM 757 C CA . ALA A 1 97 ? 10.111 -5.969 -0.355 1.00 85.88 97 ALA A CA 1
ATOM 758 C C . ALA A 1 97 ? 11.384 -6.685 0.113 1.00 85.88 97 ALA A C 1
ATOM 760 O O . ALA A 1 97 ? 12.125 -6.206 0.974 1.00 85.88 97 ALA A O 1
ATOM 761 N N . TRP A 1 98 ? 11.634 -7.868 -0.443 1.00 80.38 98 TRP A N 1
ATOM 762 C CA . TRP A 1 98 ? 12.711 -8.756 -0.010 1.00 80.38 98 TRP A CA 1
ATOM 763 C C . TRP A 1 98 ? 14.068 -8.059 -0.174 1.00 80.38 98 TRP A C 1
ATOM 765 O O . TRP A 1 98 ? 14.271 -7.324 -1.138 1.00 80.38 98 TRP A O 1
ATOM 775 N N . GLY A 1 99 ? 15.020 -8.300 0.733 1.00 70.00 99 GLY A N 1
ATOM 776 C CA . GLY A 1 99 ? 16.137 -7.376 1.009 1.00 70.00 99 GLY A CA 1
ATOM 777 C C . GLY A 1 99 ? 17.082 -6.965 -0.139 1.00 70.00 99 GLY A C 1
ATOM 778 O O . GLY A 1 99 ? 17.906 -6.081 0.072 1.00 70.00 99 GLY A O 1
ATOM 779 N N . LYS A 1 100 ? 16.994 -7.562 -1.335 1.00 78.56 100 LYS A N 1
ATOM 780 C CA . LYS A 1 100 ? 17.777 -7.177 -2.531 1.00 78.56 100 LYS A CA 1
ATOM 781 C C . LYS A 1 100 ? 16.926 -6.704 -3.717 1.00 78.56 100 LYS A C 1
ATOM 783 O O . LYS A 1 100 ? 17.452 -6.555 -4.815 1.00 78.56 100 LYS A O 1
ATOM 788 N N . THR A 1 101 ? 15.616 -6.525 -3.552 1.00 88.00 101 THR A N 1
ATOM 789 C CA . THR A 1 101 ? 14.768 -6.058 -4.654 1.00 88.00 101 THR A CA 1
ATOM 790 C C . THR A 1 101 ? 15.057 -4.594 -4.986 1.00 88.00 101 THR A C 1
ATOM 792 O O . THR A 1 101 ? 15.035 -3.730 -4.115 1.00 88.00 101 THR A O 1
ATOM 795 N N . GLU A 1 102 ? 15.293 -4.304 -6.264 1.00 89.38 102 GLU A N 1
ATOM 796 C CA . GLU A 1 102 ? 15.400 -2.931 -6.775 1.00 89.38 102 GLU A CA 1
ATOM 797 C C . GLU A 1 102 ? 14.079 -2.432 -7.377 1.00 89.38 102 GLU A C 1
ATOM 799 O O . GLU A 1 102 ? 13.958 -1.253 -7.707 1.00 89.38 102 GLU A O 1
ATOM 804 N N . TYR A 1 103 ? 13.075 -3.314 -7.485 1.00 92.88 103 TYR A N 1
ATOM 805 C CA . TYR A 1 103 ? 11.814 -3.049 -8.182 1.00 92.88 103 TYR A CA 1
ATOM 806 C C . TYR A 1 103 ? 11.133 -1.771 -7.676 1.00 92.88 103 TYR A C 1
ATOM 808 O O . TYR A 1 103 ? 10.884 -0.856 -8.451 1.00 92.88 103 TYR A O 1
ATOM 816 N N . TRP A 1 104 ? 10.951 -1.635 -6.361 1.00 93.75 104 TRP A N 1
ATOM 817 C CA . TRP A 1 104 ? 10.282 -0.472 -5.759 1.00 93.75 104 TRP A CA 1
ATOM 818 C C . TRP A 1 104 ? 11.072 0.842 -5.866 1.00 93.75 104 TRP A C 1
ATOM 820 O O . TRP A 1 104 ? 10.557 1.910 -5.552 1.00 93.75 104 TRP A O 1
ATOM 830 N N . SER A 1 105 ? 12.327 0.779 -6.315 1.00 93.38 105 SER A N 1
ATOM 831 C CA . SER A 1 105 ? 13.194 1.942 -6.552 1.00 93.38 105 SER A CA 1
ATOM 832 C C . SER A 1 105 ? 13.317 2.311 -8.035 1.00 93.38 105 SER A C 1
ATOM 834 O O . SER A 1 105 ? 13.929 3.334 -8.385 1.00 93.38 105 SER A O 1
ATOM 836 N N . ALA A 1 106 ? 12.763 1.475 -8.912 1.00 94.44 106 ALA A N 1
ATOM 837 C CA . ALA A 1 106 ? 12.861 1.638 -10.346 1.00 94.44 106 ALA A CA 1
ATOM 838 C C . ALA A 1 106 ? 12.106 2.895 -10.820 1.00 94.44 106 ALA A C 1
ATOM 840 O O . ALA A 1 106 ? 11.171 3.389 -10.182 1.00 94.44 106 ALA A O 1
ATOM 841 N N . LYS A 1 107 ? 12.581 3.483 -11.923 1.00 97.25 107 LYS A N 1
ATOM 842 C CA . LYS A 1 107 ? 12.043 4.743 -12.462 1.00 97.25 107 LYS A CA 1
ATOM 843 C C . LYS A 1 107 ? 10.599 4.584 -12.941 1.00 97.25 107 LYS A C 1
ATOM 845 O O . LYS A 1 107 ? 9.785 5.458 -12.677 1.00 97.25 107 LYS A O 1
ATOM 850 N N . ASP A 1 108 ? 10.303 3.481 -13.610 1.00 96.06 108 ASP A N 1
ATOM 851 C CA . ASP A 1 108 ? 8.970 3.115 -14.088 1.00 96.06 108 ASP A CA 1
ATOM 852 C C . ASP A 1 108 ? 7.978 2.926 -12.931 1.00 96.06 108 ASP A C 1
ATOM 854 O O . ASP A 1 108 ? 6.858 3.431 -12.988 1.00 96.06 108 ASP A O 1
ATOM 858 N N . VAL A 1 109 ? 8.406 2.291 -11.835 1.00 95.75 109 VAL A N 1
ATOM 859 C CA . VAL A 1 109 ? 7.578 2.168 -10.626 1.00 95.75 109 VAL A CA 1
ATOM 860 C C . VAL A 1 109 ? 7.308 3.538 -10.014 1.00 95.75 109 VAL A C 1
ATOM 862 O O . VAL A 1 109 ? 6.158 3.847 -9.709 1.00 95.75 109 VAL A O 1
ATOM 865 N N . PHE A 1 110 ? 8.323 4.402 -9.905 1.00 97.94 110 PHE A N 1
ATOM 866 C CA . PHE A 1 110 ? 8.125 5.787 -9.467 1.00 97.94 110 PHE A CA 1
ATOM 867 C C . PHE A 1 110 ? 7.107 6.529 -10.348 1.00 97.94 110 PHE A C 1
ATOM 869 O O . PHE A 1 110 ? 6.207 7.180 -9.824 1.00 97.94 110 PHE A O 1
ATOM 876 N N . GLU A 1 111 ? 7.220 6.414 -11.672 1.00 97.88 111 GLU A N 1
ATOM 877 C CA . GLU A 1 111 ? 6.301 7.043 -12.630 1.00 97.88 111 GLU A CA 1
ATOM 878 C C . GLU A 1 111 ? 4.865 6.514 -12.501 1.00 97.88 111 GLU A C 1
ATOM 880 O O . GLU A 1 111 ? 3.924 7.287 -12.684 1.00 97.88 111 GLU A O 1
ATOM 885 N N . LYS A 1 112 ? 4.687 5.245 -12.107 1.00 96.44 112 LYS A N 1
ATOM 886 C CA . LYS A 1 112 ? 3.377 4.639 -11.815 1.00 96.44 112 LYS A CA 1
ATOM 887 C C . LYS A 1 112 ? 2.774 5.156 -10.502 1.00 96.44 112 LYS A C 1
ATOM 889 O O . LYS A 1 112 ? 1.603 5.529 -10.474 1.00 96.44 112 LYS A O 1
ATOM 894 N N . VAL A 1 113 ? 3.543 5.176 -9.411 1.00 97.62 113 VAL A N 1
ATOM 895 C CA . VAL A 1 113 ? 3.003 5.429 -8.056 1.00 97.62 113 VAL A CA 1
ATOM 896 C C . VAL A 1 113 ? 2.921 6.913 -7.697 1.00 97.62 113 VAL A C 1
ATOM 898 O O . VAL A 1 113 ? 2.006 7.336 -6.990 1.00 97.62 113 VAL A O 1
ATOM 901 N N . ASN A 1 114 ? 3.861 7.727 -8.181 1.00 98.62 114 ASN A N 1
ATOM 902 C CA . ASN A 1 114 ? 3.978 9.129 -7.789 1.00 98.62 114 ASN A CA 1
ATOM 903 C C . ASN A 1 114 ? 2.718 9.961 -8.123 1.00 98.62 114 ASN A C 1
ATOM 905 O O . ASN A 1 114 ? 2.275 10.707 -7.246 1.00 98.62 114 ASN A O 1
ATOM 909 N N . PRO A 1 115 ? 2.084 9.813 -9.307 1.00 98.62 115 PRO A N 1
ATOM 910 C CA . PRO A 1 115 ? 0.838 10.515 -9.619 1.00 98.62 115 PRO A CA 1
ATOM 911 C C . PRO A 1 115 ? -0.355 10.078 -8.758 1.00 98.62 115 PRO A C 1
ATOM 913 O O . PRO A 1 115 ? -1.233 10.891 -8.491 1.00 98.62 115 PRO A O 1
ATOM 916 N N . LEU A 1 116 ? -0.397 8.821 -8.299 1.00 98.62 116 LEU A N 1
ATOM 917 C CA . LEU A 1 116 ? -1.479 8.330 -7.434 1.00 98.62 116 LEU A CA 1
ATOM 918 C C . LEU A 1 116 ? -1.408 8.961 -6.040 1.00 98.62 116 LEU A C 1
ATOM 920 O O . LEU A 1 116 ? -2.432 9.350 -5.482 1.00 98.62 116 LEU A O 1
ATOM 924 N N . LEU A 1 117 ? -0.195 9.121 -5.503 1.00 98.75 117 LEU A N 1
ATOM 925 C CA . LEU A 1 117 ? 0.021 9.857 -4.257 1.00 98.75 117 LEU A CA 1
ATOM 926 C C . LEU A 1 117 ? -0.347 11.340 -4.408 1.00 98.75 117 LEU A C 1
ATOM 928 O O . LEU A 1 117 ? -0.920 11.926 -3.491 1.00 98.75 117 LEU A O 1
ATOM 932 N N . ASP A 1 118 ? -0.055 11.947 -5.562 1.00 98.81 118 ASP A N 1
ATOM 933 C CA . ASP A 1 118 ? -0.501 13.312 -5.858 1.00 98.81 118 ASP A CA 1
ATOM 934 C C . ASP A 1 118 ? -2.028 13.408 -5.916 1.00 98.81 118 ASP A C 1
ATOM 936 O O . ASP A 1 118 ? -2.599 14.301 -5.292 1.00 98.81 118 ASP A O 1
ATOM 940 N N . GLU A 1 119 ? -2.696 12.473 -6.596 1.00 98.50 119 GLU A N 1
ATOM 941 C CA . GLU A 1 119 ? -4.159 12.404 -6.663 1.00 98.50 119 GLU A CA 1
ATOM 942 C C . GLU A 1 119 ? -4.773 12.293 -5.259 1.00 98.50 119 GLU A C 1
ATOM 944 O O . GLU A 1 119 ? -5.690 13.051 -4.933 1.00 98.50 119 GLU A O 1
ATOM 949 N N . PHE A 1 120 ? -4.223 11.426 -4.402 1.00 98.56 120 PHE A N 1
ATOM 950 C CA . PHE A 1 120 ? -4.652 11.279 -3.009 1.00 98.56 120 PHE A CA 1
ATOM 951 C C . PHE A 1 120 ? -4.535 12.592 -2.237 1.00 98.56 120 PHE A C 1
ATOM 953 O O . PHE A 1 120 ? -5.493 13.039 -1.605 1.00 98.56 120 PHE A O 1
ATOM 960 N N . LEU A 1 121 ? -3.382 13.254 -2.315 1.00 98.56 121 LEU A N 1
ATOM 961 C CA . LEU A 1 121 ? -3.142 14.486 -1.569 1.00 98.56 121 LEU A CA 1
ATOM 962 C C . LEU A 1 121 ? -3.944 15.680 -2.111 1.00 98.56 121 LEU A C 1
ATOM 964 O O . LEU A 1 121 ? -4.320 16.563 -1.337 1.00 98.56 121 LEU A O 1
ATOM 968 N N . GLN A 1 122 ? -4.219 15.726 -3.413 1.00 98.31 122 GLN A N 1
ATOM 969 C CA . GLN A 1 122 ? -4.960 16.822 -4.043 1.00 98.31 122 GLN A CA 1
ATOM 970 C C . GLN A 1 122 ? -6.472 16.701 -3.858 1.00 98.31 122 GLN A C 1
ATOM 972 O O . GLN A 1 122 ? -7.147 17.718 -3.728 1.00 98.31 122 GLN A O 1
ATOM 977 N N . ARG A 1 123 ? -7.008 15.477 -3.847 1.00 96.88 123 ARG A N 1
ATOM 978 C CA . ARG A 1 123 ? -8.457 15.224 -3.797 1.00 96.88 123 ARG A CA 1
ATOM 979 C C . ARG A 1 123 ? -8.970 14.848 -2.413 1.00 96.88 123 ARG A C 1
ATOM 981 O O . ARG A 1 123 ? -10.091 14.368 -2.306 1.00 96.88 123 ARG A O 1
ATOM 988 N N . SER A 1 124 ? -8.157 15.036 -1.374 1.00 94.88 124 SER A N 1
ATOM 989 C CA . SER A 1 124 ? -8.480 14.568 -0.023 1.00 94.88 124 SER A CA 1
ATOM 990 C C . SER A 1 124 ? -8.890 13.094 -0.017 1.00 94.88 124 SER A C 1
ATOM 992 O O . SER A 1 124 ? -9.954 12.722 0.479 1.00 94.88 124 SER A O 1
ATOM 994 N N . GLY A 1 125 ? -8.049 12.247 -0.617 1.00 95.00 125 GLY A N 1
ATOM 995 C CA . GLY A 1 125 ? -8.306 10.820 -0.798 1.00 95.00 125 GLY A CA 1
ATOM 996 C C . GLY A 1 125 ? -8.617 10.081 0.504 1.00 95.00 125 GLY A C 1
ATOM 997 O O . GLY A 1 125 ? -9.334 9.085 0.469 1.00 95.00 125 GLY A O 1
ATOM 998 N N . GLU A 1 126 ? -8.173 10.589 1.653 1.00 95.75 126 GLU A N 1
ATOM 999 C CA . GLU A 1 126 ? -8.530 10.083 2.982 1.00 95.75 126 GLU A CA 1
ATOM 1000 C C . GLU A 1 126 ? -10.039 10.122 3.274 1.00 95.75 126 GLU A C 1
ATOM 1002 O O . GLU A 1 126 ? -10.538 9.296 4.029 1.00 95.75 126 GLU A O 1
ATOM 1007 N N . THR A 1 127 ? -10.774 11.053 2.659 1.00 94.06 127 THR A N 1
ATOM 1008 C CA . THR A 1 127 ? -12.214 11.253 2.897 1.00 94.06 127 THR A CA 1
ATOM 1009 C C . THR A 1 127 ? -13.104 10.391 2.004 1.00 94.06 127 THR A C 1
ATOM 1011 O O . THR A 1 127 ? -14.305 10.302 2.240 1.00 94.06 127 THR A O 1
ATOM 1014 N N . SER A 1 128 ? -12.526 9.746 0.985 1.00 92.19 128 SER A N 1
ATOM 1015 C CA . SER A 1 128 ? -13.282 8.978 -0.014 1.00 92.19 128 SER A CA 1
ATOM 1016 C C . SER A 1 128 ? -13.926 7.704 0.541 1.00 92.19 128 SER A C 1
ATOM 1018 O O . SER A 1 128 ? -14.895 7.220 -0.036 1.00 92.19 128 SER A O 1
ATOM 1020 N N . LEU A 1 129 ? -13.435 7.201 1.679 1.00 90.50 129 LEU A N 1
ATOM 1021 C CA . LEU A 1 129 ? -13.936 5.996 2.329 1.00 90.50 129 LEU A CA 1
ATOM 1022 C C . LEU A 1 129 ? -14.016 6.197 3.858 1.00 90.50 129 LEU A C 1
ATOM 1024 O O . LEU A 1 129 ? -12.995 6.090 4.544 1.00 90.50 129 LEU A O 1
ATOM 1028 N N . PRO A 1 130 ? -15.206 6.491 4.417 1.00 89.12 130 PRO A N 1
ATOM 1029 C CA . PRO A 1 130 ? -15.387 6.791 5.838 1.00 89.12 130 PRO A CA 1
ATOM 1030 C C . PRO A 1 130 ? -15.498 5.513 6.689 1.00 89.12 130 PRO A C 1
ATOM 1032 O O . PRO A 1 130 ? -16.462 5.323 7.424 1.00 89.12 130 PRO A O 1
ATOM 1035 N N . ASP A 1 131 ? -14.515 4.621 6.576 1.00 93.69 131 ASP A N 1
ATOM 1036 C CA . ASP A 1 131 ? -14.438 3.362 7.325 1.00 93.69 131 ASP A CA 1
ATOM 1037 C C . ASP A 1 131 ? -13.122 3.332 8.130 1.00 93.69 131 ASP A C 1
ATOM 1039 O O . ASP A 1 131 ? -12.046 3.188 7.536 1.00 93.69 131 ASP A O 1
ATOM 1043 N N . PRO A 1 132 ? -13.170 3.506 9.467 1.00 94.44 132 PRO A N 1
ATOM 1044 C CA . PRO A 1 132 ? -11.973 3.541 10.306 1.00 94.44 132 PRO A CA 1
ATOM 1045 C C . PRO A 1 132 ? -11.123 2.270 10.226 1.00 94.44 132 PRO A C 1
ATOM 1047 O O . PRO A 1 132 ? -9.895 2.363 10.206 1.00 94.44 132 PRO A O 1
ATOM 1050 N N . LEU A 1 133 ? -11.745 1.091 10.117 1.00 94.06 133 LEU A N 1
ATOM 1051 C CA . LEU A 1 133 ? -11.015 -0.170 10.004 1.00 94.06 133 LEU A CA 1
ATOM 1052 C C . LEU A 1 133 ? -10.243 -0.216 8.684 1.00 94.06 133 LEU A C 1
ATOM 1054 O O . LEU A 1 133 ? -9.039 -0.474 8.676 1.00 94.06 133 LEU A O 1
ATOM 1058 N N . LYS A 1 134 ? -10.903 0.105 7.567 1.00 94.12 134 LYS A N 1
ATOM 1059 C CA . LYS A 1 134 ? -10.235 0.144 6.257 1.00 94.12 134 LYS A CA 1
ATOM 1060 C C . LYS A 1 134 ? -9.152 1.217 6.197 1.00 94.12 134 LYS A C 1
ATOM 1062 O O . LYS A 1 134 ? -8.117 0.983 5.579 1.00 94.12 134 LYS A O 1
ATOM 1067 N N . ARG A 1 135 ? -9.348 2.365 6.857 1.00 95.38 135 ARG A N 1
ATOM 1068 C CA . ARG A 1 135 ? -8.311 3.402 7.008 1.00 95.38 135 ARG A CA 1
ATOM 1069 C C . ARG A 1 135 ? -7.091 2.877 7.748 1.00 95.38 135 ARG A C 1
ATOM 1071 O O . ARG A 1 135 ? -5.979 3.119 7.289 1.00 95.38 135 ARG A O 1
ATOM 1078 N N . ALA A 1 136 ? -7.291 2.168 8.857 1.00 94.75 136 ALA A N 1
ATOM 1079 C CA . ALA A 1 136 ? -6.200 1.603 9.644 1.00 94.75 136 ALA A CA 1
ATOM 1080 C C . ALA A 1 136 ? -5.396 0.576 8.829 1.00 94.75 136 ALA A C 1
ATOM 1082 O O . ALA A 1 136 ? -4.169 0.654 8.788 1.00 94.75 136 ALA A O 1
ATOM 1083 N N . VAL A 1 137 ? -6.082 -0.324 8.114 1.00 94.12 137 VAL A N 1
ATOM 1084 C CA . VAL A 1 137 ? -5.435 -1.309 7.229 1.00 94.12 137 VAL A CA 1
ATOM 1085 C C . VAL A 1 137 ? -4.686 -0.613 6.090 1.00 94.12 137 VAL A C 1
ATOM 1087 O O . VAL A 1 137 ? -3.500 -0.855 5.895 1.00 94.12 137 VAL A O 1
ATOM 1090 N N . PHE A 1 138 ? -5.319 0.332 5.391 1.00 95.81 138 PHE A N 1
ATOM 1091 C CA . PHE A 1 138 ? -4.650 1.049 4.304 1.00 95.81 138 PHE A CA 1
ATOM 1092 C C . PHE A 1 138 ? -3.445 1.864 4.799 1.00 95.81 138 PHE A C 1
ATOM 1094 O O . PHE A 1 138 ? -2.416 1.927 4.131 1.00 95.81 138 PHE A O 1
ATOM 1101 N N . GLN A 1 139 ? -3.531 2.461 5.992 1.00 96.00 139 GLN A N 1
ATOM 1102 C CA . GLN A 1 139 ? -2.409 3.164 6.612 1.00 96.00 139 GLN A CA 1
ATOM 1103 C C . GLN A 1 139 ? -1.244 2.213 6.917 1.00 96.00 139 GLN A C 1
ATOM 1105 O O . GLN A 1 139 ? -0.101 2.567 6.627 1.00 96.00 139 GLN A O 1
ATOM 1110 N N . HIS A 1 140 ? -1.517 1.021 7.458 1.00 95.00 140 HIS A N 1
ATOM 1111 C CA . HIS A 1 140 ? -0.515 -0.034 7.646 1.00 95.00 140 HIS A CA 1
ATOM 1112 C C . HIS A 1 140 ? 0.188 -0.380 6.324 1.00 95.00 140 HIS A C 1
ATOM 1114 O O . HIS A 1 140 ? 1.418 -0.452 6.263 1.00 95.00 140 HIS A O 1
ATOM 1120 N N . ASP A 1 141 ? -0.574 -0.502 5.242 1.00 95.31 141 ASP A N 1
ATOM 1121 C CA . ASP A 1 141 ? -0.016 -0.875 3.945 1.00 95.31 141 ASP A CA 1
ATOM 1122 C C . ASP A 1 141 ? 0.890 0.220 3.363 1.00 95.31 141 ASP A C 1
ATOM 1124 O O . ASP A 1 141 ? 1.900 -0.084 2.722 1.00 95.31 141 ASP A O 1
ATOM 1128 N N . LEU A 1 142 ? 0.597 1.497 3.630 1.00 97.06 142 LEU A N 1
ATOM 1129 C CA . LEU A 1 142 ? 1.491 2.607 3.278 1.00 97.06 142 LEU A CA 1
ATOM 1130 C C . LEU A 1 142 ? 2.744 2.665 4.164 1.00 97.06 142 LEU A C 1
ATOM 1132 O O . LEU A 1 142 ? 3.810 3.040 3.664 1.00 97.06 142 LEU A O 1
ATOM 1136 N N . TRP A 1 143 ? 2.639 2.281 5.441 1.00 96.94 143 TRP A N 1
ATOM 1137 C CA . TRP A 1 143 ? 3.785 2.177 6.351 1.00 96.94 143 TRP A CA 1
ATOM 1138 C C . TRP A 1 143 ? 4.817 1.178 5.833 1.00 96.94 143 TRP A C 1
ATOM 1140 O O . TRP A 1 143 ? 5.993 1.526 5.735 1.00 96.94 143 TRP A O 1
ATOM 1150 N N . ALA A 1 144 ? 4.389 -0.012 5.404 1.00 95.00 144 ALA A N 1
ATOM 1151 C CA . ALA A 1 144 ? 5.298 -1.032 4.875 1.00 95.00 144 ALA A CA 1
ATOM 1152 C C . ALA A 1 144 ? 6.106 -0.534 3.658 1.00 95.00 144 ALA A C 1
ATOM 1154 O O . ALA A 1 144 ? 7.317 -0.763 3.561 1.00 95.00 144 ALA A O 1
ATOM 1155 N N . VAL A 1 145 ? 5.456 0.203 2.749 1.00 95.94 145 VAL A N 1
ATOM 1156 C CA . VAL A 1 145 ? 6.120 0.821 1.589 1.00 95.94 145 VAL A CA 1
ATOM 1157 C C . VAL A 1 145 ? 7.106 1.897 2.037 1.00 95.94 145 VAL A C 1
ATOM 1159 O O . VAL A 1 145 ? 8.250 1.927 1.574 1.00 95.94 145 VAL A O 1
ATOM 1162 N N . HIS A 1 146 ? 6.672 2.789 2.930 1.00 97.38 146 HIS A N 1
ATOM 1163 C CA . HIS A 1 146 ? 7.503 3.871 3.446 1.00 97.38 146 HIS A CA 1
ATOM 1164 C C . HIS A 1 146 ? 8.771 3.332 4.115 1.00 97.38 146 HIS A C 1
ATOM 1166 O O . HIS A 1 146 ? 9.871 3.771 3.770 1.00 97.38 146 HIS A O 1
ATOM 1172 N N . ASP A 1 147 ? 8.627 2.360 5.013 1.00 95.56 147 ASP A N 1
ATOM 1173 C CA . ASP A 1 147 ? 9.723 1.794 5.799 1.00 95.56 147 ASP A CA 1
ATOM 1174 C C . ASP A 1 147 ? 10.774 1.128 4.919 1.00 95.56 147 ASP A C 1
ATOM 1176 O O . ASP A 1 147 ? 11.974 1.338 5.108 1.00 95.56 147 ASP A O 1
ATOM 1180 N N . HIS A 1 148 ? 10.343 0.407 3.885 1.00 94.75 148 HIS A N 1
ATOM 1181 C CA . HIS A 1 148 ? 11.271 -0.127 2.900 1.00 94.75 148 HIS A CA 1
ATOM 1182 C C . HIS A 1 148 ? 12.049 0.985 2.184 1.00 94.75 148 HIS A C 1
ATOM 1184 O O . HIS A 1 148 ? 13.278 0.945 2.124 1.00 94.75 148 HIS A O 1
ATOM 1190 N N . LEU A 1 149 ? 11.362 1.990 1.631 1.00 95.38 149 LEU A N 1
ATOM 1191 C CA . LEU A 1 149 ? 12.013 3.030 0.828 1.00 95.38 149 LEU A CA 1
ATOM 1192 C C . LEU A 1 149 ? 12.959 3.903 1.666 1.00 95.38 149 LEU A C 1
ATOM 1194 O O . LEU A 1 149 ? 14.058 4.233 1.202 1.00 95.38 149 LEU A O 1
ATOM 1198 N N . ILE A 1 150 ? 12.565 4.253 2.895 1.00 95.50 150 ILE A N 1
ATOM 1199 C CA . ILE A 1 150 ? 13.393 5.067 3.789 1.00 95.50 150 ILE A CA 1
ATOM 1200 C C . ILE A 1 150 ? 14.615 4.288 4.281 1.00 95.50 150 ILE A C 1
ATOM 1202 O O . ILE A 1 150 ? 15.714 4.842 4.275 1.00 95.50 150 ILE A O 1
ATOM 1206 N N . ASP A 1 151 ? 14.479 2.998 4.603 1.00 94.44 151 ASP A N 1
ATOM 1207 C CA . ASP A 1 151 ? 15.603 2.131 4.976 1.00 94.44 151 ASP A CA 1
ATOM 1208 C C . ASP A 1 151 ? 16.649 2.057 3.853 1.00 94.44 151 ASP A C 1
ATOM 1210 O O . ASP A 1 151 ? 17.850 2.235 4.089 1.00 94.44 151 ASP A O 1
ATOM 1214 N N . GLN A 1 152 ? 16.204 1.899 2.603 1.00 93.00 152 GLN A N 1
ATOM 1215 C CA . GLN A 1 152 ? 17.096 1.912 1.441 1.00 93.00 152 GLN A CA 1
ATOM 1216 C C . GLN A 1 152 ? 17.834 3.253 1.281 1.00 93.00 152 GLN A C 1
ATOM 1218 O O . GLN A 1 152 ? 19.013 3.280 0.905 1.00 93.00 152 GLN A O 1
ATOM 1223 N N . ASN A 1 153 ? 17.174 4.373 1.590 1.00 92.56 153 ASN A N 1
ATOM 1224 C CA . ASN A 1 153 ? 17.799 5.697 1.574 1.00 92.56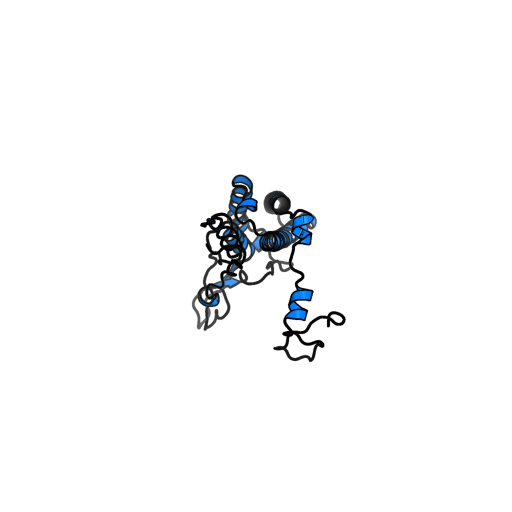 153 ASN A CA 1
ATOM 1225 C C . ASN A 1 153 ? 18.793 5.906 2.718 1.00 92.56 153 ASN A C 1
ATOM 1227 O O . ASN A 1 153 ? 19.885 6.426 2.469 1.00 92.56 153 ASN A O 1
ATOM 1231 N N . ILE A 1 154 ? 18.473 5.452 3.931 1.00 94.00 154 ILE A N 1
ATOM 1232 C CA . ILE A 1 154 ? 19.373 5.489 5.094 1.00 94.00 154 ILE A CA 1
ATOM 1233 C C . ILE A 1 154 ? 20.645 4.687 4.802 1.00 94.00 154 ILE A C 1
ATOM 1235 O O . ILE A 1 154 ? 21.754 5.176 5.023 1.00 94.00 154 ILE A O 1
ATOM 1239 N N . LYS A 1 155 ? 20.501 3.499 4.207 1.00 92.75 155 LYS A N 1
ATOM 1240 C CA . LYS A 1 155 ? 21.618 2.651 3.751 1.00 92.75 155 LYS A CA 1
ATOM 1241 C C . LYS A 1 155 ? 22.362 3.217 2.538 1.00 92.75 155 LYS A C 1
ATOM 1243 O O . LYS A 1 155 ? 23.402 2.686 2.155 1.00 92.75 155 LYS A O 1
ATOM 1248 N N . ARG A 1 156 ? 21.845 4.291 1.930 1.00 90.81 156 ARG A N 1
ATOM 1249 C CA . ARG A 1 156 ? 22.378 4.955 0.730 1.00 90.81 156 ARG A CA 1
ATOM 1250 C C . ARG A 1 156 ? 22.574 3.995 -0.447 1.00 90.81 156 ARG A C 1
ATOM 1252 O O . ARG A 1 156 ? 23.501 4.177 -1.236 1.00 90.81 156 ARG A O 1
ATOM 1259 N N . THR A 1 157 ? 21.694 3.004 -0.589 1.00 87.38 157 THR A N 1
ATOM 1260 C CA . THR A 1 157 ? 21.715 2.095 -1.743 1.00 87.38 157 THR A CA 1
ATOM 1261 C C . THR A 1 157 ? 21.341 2.857 -3.023 1.00 87.38 157 THR A C 1
ATOM 1263 O O . THR A 1 157 ? 20.619 3.855 -2.961 1.00 87.38 157 THR A O 1
ATOM 1266 N N . ALA A 1 158 ? 21.815 2.388 -4.182 1.00 91.56 158 ALA A N 1
ATOM 1267 C CA . ALA A 1 158 ? 21.603 2.988 -5.509 1.00 91.56 158 ALA A CA 1
ATOM 1268 C C . ALA A 1 158 ? 22.256 4.373 -5.733 1.00 91.56 158 ALA A C 1
ATOM 1270 O O . ALA A 1 158 ? 22.999 4.888 -4.898 1.00 91.56 158 ALA A O 1
ATOM 1271 N N . ASP A 1 159 ? 22.028 4.965 -6.908 1.00 95.50 159 ASP A N 1
ATOM 1272 C CA . ASP A 1 159 ? 22.576 6.263 -7.312 1.00 95.50 159 ASP A CA 1
ATOM 1273 C C . ASP A 1 159 ? 21.819 7.466 -6.705 1.00 95.50 159 ASP A C 1
ATOM 1275 O O . ASP A 1 159 ? 20.809 7.337 -6.008 1.00 95.50 159 ASP A O 1
ATOM 1279 N N . ARG A 1 160 ? 22.318 8.686 -6.957 1.00 96.75 160 ARG A N 1
ATOM 1280 C CA . ARG A 1 160 ? 21.692 9.916 -6.440 1.00 96.75 160 ARG A CA 1
ATOM 1281 C C . ARG A 1 160 ? 20.270 10.111 -6.967 1.00 96.75 160 ARG A C 1
ATOM 1283 O O . ARG A 1 160 ? 19.409 10.522 -6.195 1.00 96.75 160 ARG A O 1
ATOM 1290 N N . ALA A 1 161 ? 20.025 9.839 -8.247 1.00 97.19 161 ALA A N 1
ATOM 1291 C CA . ALA A 1 161 ? 18.717 10.047 -8.863 1.00 97.19 161 ALA A CA 1
ATOM 1292 C C . ALA A 1 161 ? 17.646 9.142 -8.234 1.00 97.19 161 ALA A C 1
ATOM 1294 O O . ALA A 1 161 ? 16.527 9.580 -7.975 1.00 97.19 161 ALA A O 1
ATOM 1295 N N . THR A 1 162 ? 18.007 7.897 -7.938 1.00 97.06 162 THR A N 1
ATOM 1296 C CA . THR A 1 162 ? 17.137 6.912 -7.292 1.00 97.06 162 THR A CA 1
ATOM 1297 C C . THR A 1 162 ? 16.797 7.309 -5.866 1.00 97.06 162 THR A C 1
ATOM 1299 O O . THR A 1 162 ? 15.626 7.281 -5.491 1.00 97.06 162 THR A O 1
ATOM 1302 N N . ARG A 1 163 ? 17.781 7.775 -5.091 1.00 96.75 163 ARG A N 1
ATOM 1303 C CA . ARG A 1 163 ? 17.526 8.268 -3.729 1.00 96.75 163 ARG A CA 1
ATOM 1304 C C . ARG A 1 163 ? 16.599 9.483 -3.702 1.00 96.75 163 ARG A C 1
ATOM 1306 O O . ARG A 1 163 ? 15.695 9.517 -2.877 1.00 96.75 163 ARG A O 1
ATOM 1313 N N . VAL A 1 164 ? 16.750 10.413 -4.651 1.00 97.81 164 VAL A N 1
ATOM 1314 C CA . VAL A 1 164 ? 15.843 11.568 -4.791 1.00 97.81 164 VAL A CA 1
ATOM 1315 C C . VAL A 1 164 ? 14.406 11.120 -5.075 1.00 97.81 164 VAL A C 1
ATOM 1317 O O . VAL A 1 164 ? 13.477 11.643 -4.466 1.00 97.81 164 VAL A O 1
ATOM 1320 N N . ARG A 1 165 ? 14.200 10.132 -5.959 1.00 98.06 165 ARG A N 1
ATOM 1321 C CA . ARG A 1 165 ? 12.857 9.576 -6.211 1.00 98.06 165 ARG A CA 1
ATOM 1322 C C . ARG A 1 165 ? 12.257 8.960 -4.948 1.00 98.06 165 ARG A C 1
ATOM 1324 O O . ARG A 1 165 ? 11.102 9.233 -4.637 1.00 98.06 165 ARG A O 1
ATOM 1331 N N . ARG A 1 166 ? 13.044 8.185 -4.199 1.00 97.25 166 ARG A N 1
ATOM 1332 C CA . ARG A 1 166 ? 12.617 7.614 -2.913 1.00 97.25 166 ARG A CA 1
ATOM 1333 C C . ARG A 1 166 ? 12.253 8.701 -1.900 1.00 97.25 166 ARG A C 1
ATOM 1335 O O . ARG A 1 166 ? 11.188 8.607 -1.311 1.00 97.25 166 ARG A O 1
ATOM 1342 N N . ASP A 1 167 ? 13.053 9.763 -1.768 1.00 98.12 167 ASP A N 1
ATOM 1343 C CA . ASP A 1 167 ? 12.759 10.878 -0.851 1.00 98.12 167 ASP A CA 1
ATOM 1344 C C . ASP A 1 167 ? 11.419 11.553 -1.187 1.00 98.12 167 ASP A C 1
ATOM 1346 O O . ASP A 1 167 ? 10.623 11.851 -0.293 1.00 98.12 167 ASP A O 1
ATOM 1350 N N . VAL A 1 168 ? 11.132 11.747 -2.481 1.00 98.56 168 VAL A N 1
ATOM 1351 C CA . VAL A 1 168 ? 9.837 12.274 -2.941 1.00 98.56 168 VAL A CA 1
ATOM 1352 C C . VAL A 1 168 ? 8.690 11.350 -2.530 1.00 98.56 168 VAL A C 1
ATOM 1354 O O . VAL A 1 168 ? 7.689 11.833 -1.994 1.00 98.56 168 VAL A O 1
ATOM 1357 N N . LEU A 1 169 ? 8.826 10.038 -2.750 1.00 98.56 169 LEU A N 1
ATOM 1358 C CA . LEU A 1 169 ? 7.798 9.070 -2.361 1.00 98.56 169 LEU A CA 1
ATOM 1359 C C . LEU A 1 169 ? 7.610 9.026 -0.844 1.00 98.56 169 LEU A C 1
ATOM 1361 O O . LEU A 1 169 ? 6.476 9.155 -0.392 1.00 98.56 169 LEU A O 1
ATOM 1365 N N . CYS A 1 170 ? 8.686 8.932 -0.057 1.00 98.56 170 CYS A N 1
ATOM 1366 C CA . CYS A 1 170 ? 8.612 8.912 1.406 1.00 98.56 170 CYS A CA 1
ATOM 1367 C C . CYS A 1 170 ? 7.918 10.165 1.950 1.00 98.56 170 CYS A C 1
ATOM 1369 O O . CYS A 1 170 ? 7.014 10.062 2.777 1.00 98.56 170 CYS A O 1
ATOM 1371 N N . GLY A 1 171 ? 8.259 11.349 1.429 1.00 98.69 171 GLY A N 1
ATOM 1372 C CA . GLY A 1 171 ? 7.618 12.600 1.834 1.00 98.69 171 GLY A CA 1
ATOM 1373 C C . GLY A 1 171 ? 6.117 12.650 1.524 1.00 98.69 171 GLY A C 1
ATOM 1374 O O . GLY A 1 171 ? 5.344 13.214 2.300 1.00 98.69 171 GLY A O 1
ATOM 1375 N N . LYS A 1 172 ? 5.677 12.058 0.408 1.00 98.81 172 LYS A N 1
ATOM 1376 C CA . LYS A 1 172 ? 4.251 11.973 0.052 1.00 98.81 172 LYS A CA 1
ATOM 1377 C C . LYS A 1 172 ? 3.517 10.898 0.851 1.00 98.81 172 LYS A C 1
ATOM 1379 O O . LYS A 1 172 ? 2.426 11.174 1.346 1.00 98.81 172 LYS A O 1
ATOM 1384 N N . LEU A 1 173 ? 4.121 9.724 1.023 1.00 98.69 173 LEU A N 1
ATOM 1385 C CA . LEU A 1 173 ? 3.593 8.635 1.847 1.00 98.69 173 LEU A CA 1
ATOM 1386 C C . LEU A 1 173 ? 3.370 9.107 3.284 1.00 98.69 173 LEU A C 1
ATOM 1388 O O . LEU A 1 173 ? 2.269 8.951 3.799 1.00 98.69 173 LEU A O 1
ATOM 1392 N N . ALA A 1 174 ? 4.345 9.793 3.886 1.00 98.69 174 ALA A N 1
ATOM 1393 C CA . ALA A 1 174 ? 4.211 10.361 5.228 1.00 98.69 174 ALA A CA 1
ATOM 1394 C C . ALA A 1 174 ? 2.997 11.298 5.353 1.00 98.69 174 ALA A C 1
ATOM 1396 O O . ALA A 1 174 ? 2.237 11.206 6.315 1.00 98.69 174 ALA A O 1
ATOM 1397 N N . LYS A 1 175 ? 2.755 12.158 4.355 1.00 98.81 175 LYS A N 1
ATOM 1398 C CA . LYS A 1 175 ? 1.572 13.034 4.327 1.00 98.81 175 LYS A CA 1
ATOM 1399 C C . LYS A 1 175 ? 0.268 12.251 4.168 1.00 98.81 175 LYS A C 1
ATOM 1401 O O . LYS A 1 175 ? -0.710 12.585 4.827 1.00 98.81 175 LYS A O 1
ATOM 1406 N N . CYS A 1 176 ? 0.242 11.221 3.321 1.00 98.56 176 CYS A N 1
ATOM 1407 C CA . CYS A 1 176 ? -0.932 10.356 3.171 1.00 98.56 176 CYS A CA 1
ATOM 1408 C C . CYS A 1 176 ? -1.247 9.641 4.492 1.00 98.56 176 CYS A C 1
ATOM 1410 O O . CYS A 1 176 ? -2.380 9.691 4.960 1.00 98.56 176 CYS A O 1
ATOM 1412 N N . MET A 1 177 ? -0.229 9.065 5.143 1.00 98.38 177 MET A N 1
ATOM 1413 C CA . MET A 1 177 ? -0.360 8.401 6.442 1.00 98.38 177 MET A CA 1
ATOM 1414 C C . MET A 1 177 ? -0.869 9.354 7.527 1.00 98.38 177 MET A C 1
ATOM 1416 O O . MET A 1 177 ? -1.735 8.965 8.304 1.00 98.38 177 MET A O 1
ATOM 1420 N N . GLN A 1 178 ? -0.398 10.603 7.561 1.00 98.06 178 GLN A N 1
ATOM 1421 C CA . GLN A 1 178 ? -0.907 11.615 8.495 1.00 98.06 178 GLN A CA 1
ATOM 1422 C C . GLN A 1 178 ? -2.392 11.923 8.277 1.00 98.06 178 GLN A C 1
ATOM 1424 O O . GLN A 1 178 ? -3.127 12.065 9.246 1.00 98.06 178 GLN A O 1
ATOM 1429 N N . ARG A 1 179 ? -2.846 12.005 7.021 1.00 97.50 179 ARG A N 1
ATOM 1430 C CA . ARG A 1 179 ? -4.261 12.257 6.701 1.00 97.50 179 ARG A CA 1
ATOM 1431 C C . ARG A 1 179 ? -5.169 11.065 6.984 1.00 97.50 179 ARG A C 1
ATOM 1433 O O . ARG A 1 179 ? -6.338 11.253 7.293 1.00 97.50 179 ARG A O 1
ATOM 1440 N N . LEU A 1 180 ? -4.635 9.850 6.883 1.00 97.44 180 LEU A N 1
ATOM 1441 C CA . LEU A 1 180 ? -5.365 8.626 7.208 1.00 97.44 180 LEU A CA 1
ATOM 1442 C C . LEU A 1 180 ? -5.476 8.383 8.714 1.00 97.44 180 LEU A C 1
ATOM 1444 O O . LEU A 1 180 ? -6.377 7.650 9.116 1.00 97.44 180 LEU A O 1
ATOM 1448 N N . ALA A 1 181 ? -4.606 8.994 9.526 1.00 96.38 181 ALA A N 1
ATOM 1449 C CA . ALA A 1 181 ? -4.500 8.737 10.958 1.00 96.38 181 ALA A CA 1
ATOM 1450 C C . ALA A 1 181 ? -5.853 8.835 11.673 1.00 96.38 181 ALA A C 1
ATOM 1452 O O . ALA A 1 181 ? -6.591 9.809 11.519 1.00 96.38 181 ALA A O 1
ATOM 1453 N N . LEU A 1 182 ? -6.172 7.796 12.439 1.00 96.38 182 LEU A N 1
ATOM 1454 C CA . LEU A 1 182 ? -7.392 7.723 13.228 1.00 96.38 182 LEU A CA 1
ATOM 1455 C C . LEU A 1 182 ? -7.261 8.606 14.474 1.00 96.38 182 LEU A C 1
ATOM 1457 O O . LEU A 1 182 ? -6.194 8.717 15.081 1.00 96.38 182 LEU A O 1
ATOM 1461 N N . SER A 1 183 ? -8.370 9.212 14.877 1.00 95.81 183 SER A N 1
ATOM 1462 C CA . SER A 1 183 ? -8.516 9.832 16.190 1.00 95.81 183 SER A CA 1
ATOM 1463 C C . SER A 1 183 ? -8.534 8.774 17.297 1.00 95.81 183 SER A C 1
ATOM 1465 O O . SER A 1 183 ? -8.850 7.609 17.064 1.00 95.81 183 SER A O 1
ATOM 1467 N N . ALA A 1 184 ? -8.256 9.183 18.537 1.00 96.44 184 ALA A N 1
ATOM 1468 C CA . ALA A 1 184 ? -8.319 8.276 19.686 1.00 96.44 184 ALA A CA 1
ATOM 1469 C C . ALA A 1 184 ? -9.708 7.630 19.862 1.00 96.44 184 ALA A C 1
ATOM 1471 O O . ALA A 1 184 ? -9.795 6.475 20.265 1.00 96.44 184 ALA A O 1
ATOM 1472 N N . ALA A 1 185 ? -10.777 8.361 19.525 1.00 96.12 185 ALA A N 1
ATOM 1473 C CA . ALA A 1 185 ? -12.137 7.834 19.544 1.00 96.12 185 ALA A CA 1
ATOM 1474 C C . ALA A 1 185 ? -12.334 6.751 18.474 1.00 96.12 185 ALA A C 1
ATOM 1476 O O . ALA A 1 185 ? -12.809 5.671 18.788 1.00 96.12 185 ALA A O 1
ATOM 1477 N N . GLU A 1 186 ? -11.902 6.993 17.233 1.00 95.75 186 GLU A N 1
ATOM 1478 C CA . GLU A 1 186 ? -11.984 5.985 16.165 1.00 95.75 186 GLU A CA 1
ATOM 1479 C C . GLU A 1 186 ? -11.158 4.732 16.484 1.00 95.75 186 GLU A C 1
ATOM 1481 O O . GLU A 1 186 ? -11.596 3.630 16.174 1.00 95.75 186 GLU A O 1
ATOM 1486 N N . VAL A 1 187 ? -9.988 4.882 17.119 1.00 95.38 187 VAL A N 1
ATOM 1487 C CA . VAL A 1 187 ? -9.165 3.743 17.563 1.00 95.38 187 VAL A CA 1
ATOM 1488 C C . VAL A 1 187 ? -9.886 2.914 18.626 1.00 95.38 187 VAL A C 1
ATOM 1490 O O . VAL A 1 187 ? -9.826 1.690 18.573 1.00 95.38 187 VAL A O 1
ATOM 1493 N N . ALA A 1 188 ? -10.570 3.558 19.576 1.00 94.06 188 ALA A N 1
ATOM 1494 C CA . ALA A 1 188 ? -11.306 2.864 20.634 1.00 94.06 188 ALA A CA 1
ATOM 1495 C C . ALA A 1 188 ? -12.505 2.057 20.105 1.00 94.06 188 ALA A C 1
ATOM 1497 O O . ALA A 1 188 ? -12.889 1.071 20.725 1.00 94.06 188 ALA A O 1
ATOM 1498 N N . GLU A 1 189 ? -13.061 2.457 18.960 1.00 93.81 189 GLU A N 1
ATOM 1499 C CA . GLU A 1 189 ? -14.185 1.785 18.295 1.00 93.81 189 GLU A CA 1
ATOM 1500 C C . GLU A 1 189 ? -13.741 0.696 17.297 1.00 93.81 189 GLU A C 1
ATOM 1502 O O . GLU A 1 189 ? -14.583 0.054 16.663 1.00 93.81 189 GLU A O 1
ATOM 1507 N N . LEU A 1 190 ? -12.431 0.473 17.116 1.00 94.75 190 LEU A N 1
ATOM 1508 C CA . LEU A 1 190 ? -11.951 -0.621 16.271 1.00 94.75 190 LEU A CA 1
ATOM 1509 C C . LEU A 1 190 ? -12.354 -1.982 16.864 1.00 94.75 190 LEU A C 1
ATOM 1511 O O . LEU A 1 190 ? -12.340 -2.161 18.083 1.00 94.75 190 LEU A O 1
ATOM 1515 N N . PRO A 1 191 ? -12.678 -2.976 16.018 1.00 94.12 191 PRO A N 1
ATOM 1516 C CA . PRO A 1 191 ? -13.090 -4.286 16.496 1.00 94.12 191 PRO A CA 1
ATOM 1517 C C . PRO A 1 191 ? -11.956 -5.002 17.236 1.00 94.12 191 PRO A C 1
ATOM 1519 O O . PRO A 1 191 ? -10.834 -5.113 16.735 1.00 94.12 191 PRO A O 1
ATOM 1522 N N . ASP A 1 192 ? -12.282 -5.580 18.392 1.00 92.19 192 ASP A N 1
ATOM 1523 C CA . ASP A 1 192 ? -11.406 -6.528 19.077 1.00 92.19 192 ASP A CA 1
ATOM 1524 C C . ASP A 1 192 ? -11.434 -7.872 18.337 1.00 92.19 192 ASP A C 1
ATOM 1526 O O . ASP A 1 192 ? -12.311 -8.720 18.526 1.00 92.19 192 ASP A O 1
ATOM 1530 N N . THR A 1 193 ? -10.457 -8.048 17.451 1.00 90.31 193 THR A N 1
ATOM 1531 C CA . THR A 1 193 ? -10.327 -9.256 16.629 1.00 90.31 193 THR A CA 1
ATOM 1532 C C . THR A 1 193 ? -10.114 -10.523 17.459 1.00 90.31 193 THR A C 1
ATOM 1534 O O . THR A 1 193 ? -10.573 -11.588 17.044 1.00 90.31 193 THR A O 1
ATOM 1537 N N . TYR A 1 194 ? -9.505 -10.433 18.647 1.00 88.94 194 TYR A N 1
ATOM 1538 C CA . TYR A 1 194 ? -9.336 -11.585 19.531 1.00 88.94 194 TYR A CA 1
ATOM 1539 C C . TYR A 1 194 ? -10.641 -11.950 20.229 1.00 88.94 194 TYR A C 1
ATOM 1541 O O . TYR A 1 194 ? -11.010 -13.125 20.230 1.00 88.94 194 TYR A O 1
ATOM 1549 N N . ALA A 1 195 ? -11.381 -10.970 20.754 1.00 91.56 195 ALA A N 1
ATOM 1550 C CA . ALA A 1 195 ? -12.696 -11.222 21.341 1.00 91.56 195 ALA A CA 1
ATOM 1551 C C . ALA A 1 195 ? -13.660 -11.843 20.318 1.00 91.56 195 ALA A C 1
ATOM 1553 O O . ALA A 1 195 ? -14.342 -12.820 20.630 1.00 91.56 195 ALA A O 1
ATOM 1554 N N . LEU A 1 196 ? -13.671 -11.335 19.080 1.00 91.88 196 LEU A N 1
ATOM 1555 C CA . LEU A 1 196 ? -14.459 -11.911 17.986 1.00 91.88 196 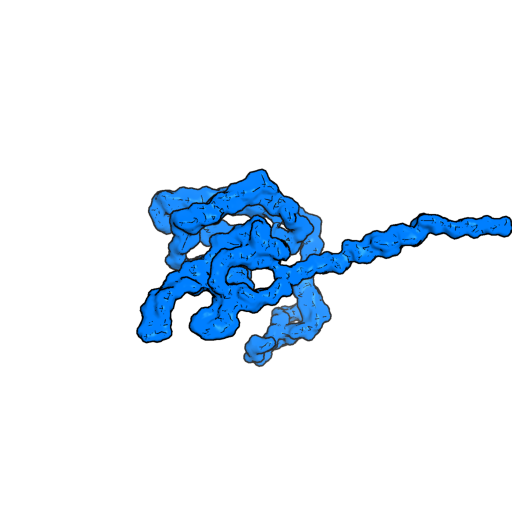LEU A CA 1
ATOM 1556 C C . LEU A 1 196 ? -14.009 -13.339 17.641 1.00 91.88 196 LEU A C 1
ATOM 1558 O O . LEU A 1 196 ? -14.849 -14.222 17.458 1.00 91.88 196 LEU A O 1
ATOM 1562 N N . ALA A 1 197 ? -12.699 -13.599 17.595 1.00 91.31 197 ALA A N 1
ATOM 1563 C CA . ALA A 1 197 ? -12.171 -14.937 17.333 1.00 91.31 197 ALA A CA 1
ATOM 1564 C C . ALA A 1 197 ? -12.559 -15.939 18.433 1.00 91.31 197 ALA A C 1
ATOM 1566 O O . ALA A 1 197 ? -12.974 -17.055 18.117 1.00 91.31 197 ALA A O 1
ATOM 1567 N N . ILE A 1 198 ? -12.505 -15.537 19.706 1.00 90.88 198 ILE A N 1
ATOM 1568 C CA . ILE A 1 198 ? -12.955 -16.352 20.845 1.00 90.88 198 ILE A CA 1
ATOM 1569 C C . ILE A 1 198 ? -14.453 -16.652 20.728 1.00 90.88 198 ILE A C 1
ATOM 1571 O O . ILE A 1 198 ? -14.858 -17.813 20.781 1.00 90.88 198 ILE A O 1
ATOM 1575 N N . GLN A 1 199 ? -15.274 -15.620 20.509 1.00 91.69 199 GLN A N 1
ATOM 1576 C CA . GLN A 1 199 ? -16.730 -15.756 20.384 1.00 91.69 199 GLN A CA 1
ATOM 1577 C C . GLN A 1 199 ? -17.145 -16.653 19.212 1.00 91.69 199 GLN A C 1
ATOM 1579 O O . GLN A 1 199 ? -18.172 -17.324 19.293 1.00 91.69 199 GLN A O 1
ATOM 1584 N N . SER A 1 200 ? -16.347 -16.698 18.141 1.00 92.69 200 SER A N 1
ATOM 1585 C CA . SER A 1 200 ? -16.632 -17.546 16.979 1.00 92.69 200 SER A CA 1
ATOM 1586 C C . SER A 1 200 ? -16.568 -19.047 17.282 1.00 92.69 200 SER A C 1
ATOM 1588 O O . SER A 1 200 ? -17.172 -19.839 16.561 1.00 92.69 200 SER A O 1
ATOM 1590 N N . GLY A 1 201 ? -15.794 -19.459 18.297 1.00 90.31 201 GLY A N 1
ATOM 1591 C CA . GLY A 1 201 ? -15.513 -20.869 18.583 1.00 90.31 201 GLY A CA 1
ATOM 1592 C C . GLY A 1 201 ? -14.780 -21.622 17.460 1.00 90.31 201 GLY A C 1
ATOM 1593 O O . GLY A 1 201 ? -14.641 -22.841 17.539 1.00 90.31 201 GLY A O 1
ATOM 1594 N N . ALA A 1 202 ? -14.311 -20.927 16.415 1.00 90.62 202 ALA A N 1
ATOM 1595 C CA . ALA A 1 202 ? -13.729 -21.542 15.221 1.00 90.62 202 ALA A CA 1
ATOM 1596 C C . ALA A 1 202 ? -12.279 -22.019 15.417 1.00 90.62 202 ALA A C 1
ATOM 1598 O O . ALA A 1 202 ? -11.777 -22.824 14.632 1.00 90.62 202 ALA A O 1
ATOM 1599 N N . PHE A 1 203 ? -11.598 -21.529 16.454 1.00 91.06 203 PHE A N 1
ATOM 1600 C CA . PHE A 1 203 ? -10.171 -21.747 16.671 1.00 91.06 203 PHE A CA 1
ATOM 1601 C C . PHE A 1 203 ? -9.912 -22.738 17.805 1.00 91.06 203 PHE A C 1
ATOM 1603 O O . PHE A 1 203 ? -10.588 -22.736 18.833 1.00 91.06 203 PHE A O 1
ATOM 1610 N N . ALA A 1 204 ? -8.891 -23.578 17.640 1.00 88.25 204 ALA A N 1
ATOM 1611 C CA . ALA A 1 204 ? -8.444 -24.475 18.699 1.00 88.25 204 ALA A CA 1
ATOM 1612 C C . ALA A 1 204 ? -7.730 -23.717 19.833 1.00 88.25 204 ALA A C 1
ATOM 1614 O O . ALA A 1 204 ? -7.044 -22.725 19.598 1.00 88.25 204 ALA A O 1
ATOM 1615 N N . SER A 1 205 ? -7.809 -24.248 21.057 1.00 84.56 205 SER A N 1
ATOM 1616 C CA . SER A 1 205 ? -7.085 -23.731 22.232 1.00 84.56 205 SER A CA 1
ATOM 1617 C C . SER A 1 205 ? -5.618 -24.141 22.314 1.00 84.56 205 SER A C 1
ATOM 1619 O O . SER A 1 205 ? -4.888 -23.675 23.187 1.00 84.56 205 SER A O 1
ATOM 1621 N N . ARG A 1 206 ? -5.168 -25.024 21.421 1.00 83.50 206 ARG A N 1
ATOM 1622 C CA . ARG A 1 206 ? -3.783 -25.488 21.352 1.00 83.50 206 ARG A CA 1
ATOM 1623 C C . ARG A 1 206 ? -3.376 -25.730 19.910 1.00 83.50 206 ARG A C 1
ATOM 1625 O O . ARG A 1 206 ? -4.192 -26.188 19.114 1.00 83.50 206 ARG A O 1
ATOM 1632 N N . HIS A 1 207 ? -2.103 -25.490 19.618 1.00 83.62 207 HIS A N 1
ATOM 1633 C CA . HIS A 1 207 ? -1.500 -25.957 18.381 1.00 83.62 207 HIS A CA 1
ATOM 1634 C C . HIS A 1 207 ? -1.353 -27.482 18.439 1.00 83.62 207 HIS A C 1
ATOM 1636 O O . HIS A 1 207 ? -0.667 -28.008 19.316 1.00 83.62 207 HIS A O 1
ATOM 1642 N N . ASP A 1 208 ? -2.022 -28.193 17.535 1.00 84.81 208 ASP A N 1
ATOM 1643 C CA . ASP A 1 208 ? -1.981 -29.655 17.416 1.00 84.81 208 ASP A CA 1
ATOM 1644 C C . ASP A 1 208 ? -1.225 -30.128 16.161 1.00 84.81 208 ASP A C 1
ATOM 1646 O O . ASP A 1 208 ? -1.314 -31.298 15.800 1.00 84.81 208 ASP A O 1
ATOM 1650 N N . PHE A 1 209 ? -0.447 -29.236 15.529 1.00 85.25 209 PHE A N 1
ATOM 1651 C CA . PHE A 1 209 ? 0.306 -29.481 14.290 1.00 85.25 209 PHE A CA 1
ATOM 1652 C C . PHE A 1 209 ? -0.553 -29.957 13.102 1.00 85.25 209 PHE A C 1
ATOM 1654 O O . PHE A 1 209 ? -0.017 -30.479 12.125 1.00 85.25 209 PHE A O 1
ATOM 1661 N N . VAL A 1 210 ? -1.873 -29.751 13.150 1.00 87.00 210 VAL A N 1
ATOM 1662 C CA . VAL A 1 210 ? -2.768 -29.967 12.009 1.00 87.00 210 VAL A CA 1
ATOM 1663 C C . VAL A 1 210 ? -2.760 -28.700 11.155 1.00 87.00 210 VAL A C 1
ATOM 1665 O O . VAL A 1 210 ? -3.211 -27.649 11.605 1.00 87.00 210 VAL A O 1
ATOM 1668 N N . ALA A 1 211 ? -2.221 -28.786 9.937 1.00 84.25 211 ALA A N 1
ATOM 1669 C CA . ALA A 1 211 ? -2.006 -27.626 9.065 1.00 84.25 211 ALA A CA 1
ATOM 1670 C C . ALA A 1 211 ? -3.313 -26.903 8.703 1.00 84.25 211 ALA A C 1
ATOM 1672 O O . ALA A 1 211 ? -3.331 -25.688 8.534 1.00 84.25 211 ALA A O 1
ATOM 1673 N N . GLU A 1 212 ? -4.413 -27.646 8.624 1.00 85.62 212 GLU A N 1
ATOM 1674 C CA . GLU A 1 212 ? -5.738 -27.135 8.283 1.00 85.62 212 GLU A CA 1
ATOM 1675 C C . GLU A 1 212 ? -6.452 -26.488 9.480 1.00 85.62 212 GLU A C 1
ATOM 1677 O O . GLU A 1 212 ? -7.518 -25.890 9.316 1.00 85.62 212 GLU A O 1
ATOM 1682 N N . ARG A 1 213 ? -5.904 -26.616 10.697 1.00 85.06 213 ARG A N 1
ATOM 1683 C CA . ARG A 1 213 ? -6.558 -26.168 11.926 1.00 85.06 213 ARG A CA 1
ATOM 1684 C C . ARG A 1 213 ? -5.892 -24.921 12.496 1.00 85.06 213 ARG A C 1
ATOM 1686 O O . ARG A 1 213 ? -4.816 -24.968 13.090 1.00 85.06 213 ARG A O 1
ATOM 1693 N N . ASN A 1 214 ? -6.607 -23.805 12.406 1.00 88.94 214 ASN A N 1
ATOM 1694 C CA . ASN A 1 214 ? -6.203 -22.569 13.065 1.00 88.94 214 ASN A CA 1
ATOM 1695 C C . ASN A 1 214 ? -6.400 -22.665 14.587 1.00 88.94 214 ASN A C 1
ATOM 1697 O O . ASN A 1 214 ? -7.338 -23.298 15.086 1.00 88.94 214 ASN A O 1
ATOM 1701 N N . TYR A 1 215 ? -5.526 -22.001 15.337 1.00 89.88 215 TYR A N 1
ATOM 1702 C CA . TYR A 1 215 ? -5.542 -21.980 16.797 1.00 89.88 215 TYR A CA 1
ATOM 1703 C C . TYR A 1 215 ? -5.307 -20.561 17.317 1.00 89.88 215 TYR A C 1
ATOM 1705 O O . TYR A 1 215 ? -4.705 -19.735 16.631 1.00 89.88 215 TYR A O 1
ATOM 1713 N N . LEU A 1 216 ? -5.782 -20.285 18.531 1.00 88.12 216 LEU A N 1
ATOM 1714 C CA . LEU A 1 216 ? -5.491 -19.033 19.226 1.00 88.12 216 LEU A CA 1
ATOM 1715 C C . LEU A 1 216 ? -4.237 -19.171 20.101 1.00 88.12 216 LEU A C 1
ATOM 1717 O O . LEU A 1 216 ? -3.967 -20.258 20.624 1.00 88.12 216 LEU A O 1
ATOM 1721 N N . PRO A 1 217 ? -3.469 -18.080 20.287 1.00 84.81 217 PRO A N 1
ATOM 1722 C CA . PRO A 1 217 ? -2.400 -18.032 21.274 1.00 84.81 217 PRO A CA 1
ATOM 1723 C C . PRO A 1 217 ? -2.854 -18.496 22.674 1.00 84.81 217 PRO A C 1
ATOM 1725 O O . PRO A 1 217 ? -3.989 -18.220 23.075 1.00 84.81 217 PRO A O 1
ATOM 1728 N N . PRO A 1 218 ? -1.976 -19.160 23.451 1.00 83.00 218 PRO A N 1
ATOM 1729 C CA . PRO A 1 218 ? -2.285 -19.543 24.827 1.00 83.00 218 PRO A CA 1
ATOM 1730 C C . PRO A 1 218 ? -2.705 -18.340 25.688 1.00 83.00 218 PRO A C 1
ATOM 1732 O O . PRO A 1 218 ? -2.089 -17.279 25.608 1.00 83.00 218 PRO A O 1
ATOM 1735 N N . GLY A 1 219 ? -3.717 -18.524 26.544 1.00 82.62 219 GLY A N 1
ATOM 1736 C CA . GLY A 1 219 ? -4.208 -17.495 27.474 1.00 82.62 219 GLY A CA 1
ATOM 1737 C C . GLY A 1 219 ? -5.341 -16.607 26.944 1.00 82.62 219 GLY A C 1
ATOM 1738 O O . GLY A 1 219 ? -5.802 -15.738 27.677 1.00 82.62 219 GLY A O 1
ATOM 1739 N N . LEU A 1 220 ? -5.796 -16.826 25.706 1.00 82.44 220 LEU A N 1
ATOM 1740 C CA . LEU A 1 220 ? -6.977 -16.161 25.136 1.00 82.44 220 LEU A CA 1
ATOM 1741 C C . LEU A 1 220 ? -8.281 -16.956 25.313 1.00 82.44 220 LEU A C 1
ATOM 1743 O O . LEU A 1 220 ? -9.354 -16.367 25.253 1.00 82.44 220 LEU A O 1
ATOM 1747 N N . LEU A 1 221 ? -8.188 -18.276 25.504 1.00 77.69 221 LEU A N 1
ATOM 1748 C CA . LEU A 1 221 ? -9.316 -19.202 25.667 1.00 77.69 221 LEU A CA 1
ATOM 1749 C C . LEU A 1 221 ? -9.371 -19.781 27.080 1.00 77.69 221 LEU A C 1
ATOM 1751 O O . LEU A 1 221 ? -8.280 -19.991 27.662 1.00 77.69 221 LEU A O 1
#

pLDDT: mean 85.28, std 18.75, range [30.72, 98.81]

Sequence (221 aa):
MTARPCLLTVLIVAVLQLFSLASPIYGEDLHAFFHADGPLAGTLKNDRPLPLYDGNPQHLWNRMFSAFYIRPRPLPATDGQPATTRFEGGDVIEFLAWGKTEYWSAKDVFEKVNPLLDEFLQRSGETSLPDPLKRAVFQHDLWAVHDHLIDQNIKRTADRATRVRRDVLCGKLAKCMQRLALSAAEVAELPDTYALAIQSGAFASRHDFVAERNYLPPGLL

Secondary structure (DSSP, 8-state):
--PPPPTTSSTTTSSTTSS----------GGGTB--SSTTTTSBSSSPPPSSSSSSTTSHHHHHHHHHHEEEEEE--BTTB--EEEEEESSSS-----TT--GGGSHHHHHHHHHHHHHHHHTTGGGS---HHHHHHHHHHHHHHHHHHHHHHHTT-S-HHHHHHHHHHHHHHHHHHHHHPPPHHHHHTS--HHHHHHHHT-SBSS--S-TT--BPPTT--

Radius of gyration: 23.05 Å; chains: 1; bounding box: 88×47×52 Å

Foldseek 3Di:
DDDDDDPPPVVPVVVVVPPPPPVPQLPPVCVVQADCDDPRHPFGPDLQFDCHLHNPSPQLLSQLLSLQFWDWDWDPDDPPGHIDITIDGNDDLDRPQPPPDCPCLDPVSLVSNVVSLVVCVVVVSLPVHPDLQSLVSSLSSLVVSLVSLVVCLVVPPDDPVSSVSSVSSNVSSVVSSVSSDDDPVSVVPDDPPLVVVVVVVQADQDDPVPPPGHHDDHPSD